Protein AF-A0A1G2LNG9-F1 (afdb_monomer_lite)

pLDDT: mean 77.75, std 15.05, range [34.22, 95.81]

Foldseek 3Di:
DVVVVVVVVVVVVVVCLQQDQDDKDWQWWAFWADKDWAADPVRATKIKTWHQDDIPVCVVVVPLPDDDVCNIDIGIAGPQAAEPEPDDDDGGFGWIKMFGAGPVRHTRYIYIDGDCRCVVCLVVLVVLLVVLVVLLVVLVLVLQCLVVVHDSVVSLVVQLVVQLVCLCVLVVDDSVLCVLLVSSVVGPVVSVVVSVQVVLCVVVVHHDDPVNVVVVVVVVVVVVVVLQPDDPADDPVQLLVCLQPVDDPPVNVVVCVVRPVSVVSSVVSVLVNCLVPPDDDPLADDPVQLVCCLQRVDHDPSCVVVCVVDPSNVVSSVVSSVNNSCVPRNRPPRPSSPSSPPQDVVNVCVVVVVSVVSVVD

Structure (mmCIF, N/CA/C/O backbone):
data_AF-A0A1G2LNG9-F1
#
_entry.id   AF-A0A1G2LNG9-F1
#
loop_
_atom_site.group_PDB
_atom_site.id
_atom_site.type_symbol
_atom_site.label_atom_id
_atom_site.label_alt_id
_atom_site.label_comp_id
_atom_site.label_asym_id
_atom_site.label_entity_id
_atom_site.label_seq_id
_atom_site.pdbx_PDB_ins_code
_atom_site.Cartn_x
_atom_site.Cartn_y
_atom_site.Cartn_z
_atom_site.occupancy
_atom_site.B_iso_or_equiv
_atom_site.auth_seq_id
_atom_site.auth_comp_id
_atom_site.auth_asym_id
_atom_site.auth_atom_id
_atom_site.pdbx_PDB_model_num
ATOM 1 N N . MET A 1 1 ? 24.261 21.050 -67.363 1.00 60.47 1 MET A N 1
ATOM 2 C CA . MET A 1 1 ? 25.052 19.947 -66.764 1.00 60.47 1 MET A CA 1
ATOM 3 C C . MET A 1 1 ? 25.402 20.177 -65.295 1.00 60.47 1 MET A C 1
ATOM 5 O O . MET A 1 1 ? 25.115 19.290 -64.506 1.00 60.47 1 MET A O 1
ATOM 9 N N . ALA A 1 2 ? 25.929 21.341 -64.890 1.00 68.12 2 ALA A N 1
ATOM 10 C CA . ALA A 1 2 ? 26.289 21.614 -63.487 1.00 68.12 2 ALA A CA 1
ATOM 11 C C . ALA A 1 2 ? 25.138 21.406 -62.474 1.00 68.12 2 ALA A C 1
ATOM 13 O O . ALA A 1 2 ? 25.349 20.814 -61.425 1.00 68.12 2 ALA A O 1
ATOM 14 N N . PHE A 1 3 ? 23.904 21.798 -62.816 1.00 73.06 3 PHE A N 1
ATOM 15 C CA . PHE A 1 3 ? 22.735 21.632 -61.936 1.00 73.06 3 PHE A CA 1
ATOM 16 C C . PHE A 1 3 ? 22.356 20.158 -61.693 1.00 73.06 3 PHE A C 1
ATOM 18 O O . PHE A 1 3 ? 22.010 19.777 -60.579 1.00 73.06 3 PHE A O 1
ATOM 25 N N . LEU A 1 4 ? 22.480 19.312 -62.724 1.00 75.19 4 LEU A N 1
ATOM 26 C CA . LEU A 1 4 ? 22.251 17.865 -62.630 1.00 75.19 4 LEU A CA 1
ATOM 27 C C . LEU A 1 4 ? 23.339 17.183 -61.794 1.00 75.19 4 LEU A C 1
ATOM 29 O O . LEU A 1 4 ? 23.025 16.343 -60.960 1.00 75.19 4 LEU A O 1
ATOM 33 N N . ILE A 1 5 ? 24.602 17.585 -61.967 1.00 80.88 5 ILE A N 1
ATOM 34 C CA . ILE A 1 5 ? 25.726 17.068 -61.173 1.00 80.88 5 ILE A CA 1
ATOM 35 C C . ILE A 1 5 ? 25.539 17.433 -59.693 1.00 80.88 5 ILE A C 1
ATOM 37 O O . ILE A 1 5 ? 25.623 16.557 -58.834 1.00 80.88 5 ILE A O 1
ATOM 41 N N . SER A 1 6 ? 25.195 18.687 -59.387 1.00 79.75 6 SER A N 1
ATOM 42 C CA . SER A 1 6 ? 24.915 19.126 -58.014 1.00 79.75 6 SER A CA 1
ATOM 43 C C . SER A 1 6 ? 23.713 18.406 -57.395 1.00 79.75 6 SER A C 1
ATOM 45 O O . SER A 1 6 ? 23.774 18.018 -56.230 1.00 79.75 6 SER A O 1
ATOM 47 N N . ALA A 1 7 ? 22.643 18.168 -58.161 1.00 80.38 7 ALA A N 1
ATOM 48 C CA . ALA A 1 7 ? 21.481 17.414 -57.691 1.00 80.38 7 ALA A CA 1
ATOM 49 C C . ALA A 1 7 ? 21.825 15.944 -57.395 1.00 80.38 7 ALA A C 1
ATOM 51 O O . ALA A 1 7 ? 21.426 15.420 -56.357 1.00 80.38 7 ALA A O 1
ATOM 52 N N . VAL A 1 8 ? 22.615 15.290 -58.253 1.00 83.62 8 VAL A N 1
ATOM 53 C CA . VAL A 1 8 ? 23.085 13.913 -58.029 1.00 83.62 8 VAL A CA 1
ATOM 54 C C . VAL A 1 8 ? 23.972 13.835 -56.787 1.00 83.62 8 VAL A C 1
ATOM 56 O O . VAL A 1 8 ? 23.764 12.957 -55.953 1.00 83.62 8 VAL A O 1
ATOM 59 N N . ILE A 1 9 ? 24.903 14.778 -56.608 1.00 84.50 9 ILE A N 1
ATOM 60 C CA . ILE A 1 9 ? 25.746 14.847 -55.405 1.00 84.50 9 ILE A CA 1
ATOM 61 C C . ILE A 1 9 ? 24.879 15.023 -54.156 1.00 84.50 9 ILE A C 1
ATOM 63 O O . ILE A 1 9 ? 25.071 14.297 -53.186 1.00 84.50 9 ILE A O 1
ATOM 67 N N . LEU A 1 10 ? 23.891 15.922 -54.182 1.00 84.12 10 LEU A N 1
ATOM 68 C CA . LEU A 1 10 ? 22.978 16.139 -53.058 1.00 84.12 10 LEU A CA 1
ATOM 69 C C . LEU A 1 10 ? 22.182 14.869 -52.720 1.00 84.12 10 LEU A C 1
ATOM 71 O O . LEU A 1 10 ? 22.084 14.499 -51.552 1.00 84.12 10 LEU A O 1
ATOM 75 N N . VAL A 1 11 ? 21.652 14.168 -53.727 1.00 82.25 11 VAL A N 1
ATOM 76 C CA . VAL A 1 11 ? 20.906 12.913 -53.542 1.00 82.25 11 VAL A CA 1
ATOM 77 C C . VAL A 1 11 ? 21.803 11.823 -52.961 1.00 82.25 11 VAL A C 1
ATOM 79 O O . VAL A 1 11 ? 21.405 11.161 -52.003 1.00 82.25 11 VAL A O 1
ATOM 82 N N . VAL A 1 12 ? 23.026 11.664 -53.473 1.00 83.31 12 VAL A N 1
ATOM 83 C CA . VAL A 1 12 ? 24.011 10.712 -52.935 1.00 83.31 12 VAL A CA 1
ATOM 84 C C . VAL A 1 12 ? 24.373 11.068 -51.496 1.00 83.31 12 VAL A C 1
ATOM 86 O O . VAL A 1 12 ? 24.441 10.184 -50.648 1.00 83.31 12 VAL A O 1
ATOM 89 N N . LEU A 1 13 ? 24.543 12.350 -51.183 1.00 81.62 13 LEU A N 1
ATOM 90 C CA . LEU A 1 13 ? 24.908 12.814 -49.848 1.00 81.62 13 LEU A CA 1
ATOM 91 C C . LEU A 1 13 ? 23.762 12.607 -48.846 1.00 81.62 13 LEU A C 1
ATOM 93 O O . LEU A 1 13 ? 23.989 12.091 -47.755 1.00 81.62 13 LEU A O 1
ATOM 97 N N . ILE A 1 14 ? 22.515 12.888 -49.236 1.00 78.44 14 ILE A N 1
ATOM 98 C CA . ILE A 1 14 ? 21.315 12.563 -48.447 1.00 78.44 14 ILE A CA 1
ATOM 99 C C . ILE A 1 14 ? 21.195 11.048 -48.249 1.00 78.44 14 ILE A C 1
ATOM 101 O O . ILE A 1 14 ? 20.889 10.587 -47.145 1.00 78.44 14 ILE A O 1
ATOM 105 N N . PHE A 1 15 ? 21.464 10.260 -49.292 1.00 78.56 15 PHE A N 1
ATOM 106 C CA . PHE A 1 15 ? 21.454 8.806 -49.205 1.00 78.56 15 PHE A CA 1
ATOM 107 C C . PHE A 1 15 ? 22.525 8.317 -48.222 1.00 78.56 15 PHE A C 1
ATOM 109 O O . PHE A 1 15 ? 22.206 7.582 -47.293 1.00 78.56 15 PHE A O 1
ATOM 116 N N . LEU A 1 16 ? 23.762 8.803 -48.316 1.00 78.75 16 LEU A N 1
ATOM 117 C CA . LEU A 1 16 ? 24.838 8.492 -47.371 1.00 78.75 16 LEU A CA 1
ATOM 118 C C . LEU A 1 16 ? 24.454 8.863 -45.933 1.00 78.75 16 LEU A C 1
ATOM 120 O O . LEU A 1 16 ? 24.571 8.033 -45.033 1.00 78.75 16 LEU A O 1
ATOM 124 N N . LEU A 1 17 ? 23.899 10.055 -45.712 1.00 76.56 17 LEU A N 1
ATOM 125 C CA . LEU A 1 17 ? 23.433 10.506 -44.397 1.00 76.56 17 LEU A CA 1
ATOM 126 C C . LEU A 1 17 ? 22.278 9.654 -43.841 1.00 76.56 17 LEU A C 1
ATOM 128 O O . LEU A 1 17 ? 22.142 9.501 -42.624 1.00 76.56 17 LEU A O 1
ATOM 132 N N . LYS A 1 18 ? 21.461 9.048 -44.710 1.00 76.50 18 LYS A N 1
ATOM 133 C CA . LYS A 1 18 ? 20.391 8.119 -44.321 1.00 76.50 18 LYS A CA 1
ATOM 134 C C . LYS A 1 18 ? 20.931 6.789 -43.794 1.00 76.50 18 LYS A C 1
ATOM 136 O O . LYS A 1 18 ? 20.247 6.158 -42.980 1.00 76.50 18 LYS A O 1
ATOM 141 N N . TYR A 1 19 ? 22.117 6.349 -44.210 1.00 75.56 19 TYR A N 1
ATOM 142 C CA . TYR A 1 19 ? 22.681 5.052 -43.813 1.00 75.56 19 TYR A CA 1
ATOM 143 C C . TYR A 1 19 ? 23.854 5.155 -42.834 1.00 75.56 19 TYR A C 1
ATOM 145 O O . TYR A 1 19 ? 24.039 4.236 -42.037 1.00 75.56 19 TYR A O 1
ATOM 153 N N . LEU A 1 20 ? 24.589 6.268 -42.824 1.00 81.25 20 LEU A N 1
ATOM 154 C CA . LEU A 1 20 ? 25.742 6.452 -41.951 1.00 81.25 20 LEU A CA 1
ATOM 155 C C . LEU A 1 20 ? 25.322 6.664 -40.483 1.00 81.25 20 LEU A C 1
ATOM 157 O O . LEU A 1 20 ? 24.508 7.543 -40.188 1.00 81.25 20 LEU A O 1
ATOM 161 N N . PRO A 1 21 ? 25.870 5.882 -39.536 1.00 83.06 21 PRO A N 1
ATOM 162 C CA . PRO A 1 21 ? 25.690 6.112 -38.108 1.00 83.06 21 PRO A CA 1
ATOM 163 C C . PRO A 1 21 ? 26.545 7.303 -37.650 1.00 83.06 21 PRO A C 1
ATOM 165 O O . PRO A 1 21 ? 27.770 7.218 -37.664 1.00 83.06 21 PRO A O 1
ATOM 168 N N . VAL A 1 22 ? 25.910 8.390 -37.205 1.00 82.69 22 VAL A N 1
ATOM 169 C CA . VAL A 1 22 ? 26.591 9.653 -36.848 1.00 82.69 22 VAL A CA 1
ATOM 170 C C . VAL A 1 22 ? 26.560 9.923 -35.342 1.00 82.69 22 VAL A C 1
ATOM 172 O O . VAL A 1 22 ? 27.524 10.438 -34.788 1.00 82.69 22 VAL A O 1
ATOM 175 N N . LYS A 1 23 ? 25.475 9.552 -34.650 1.00 85.06 23 LYS A N 1
ATOM 176 C CA . LYS A 1 23 ? 25.302 9.817 -33.211 1.00 85.06 23 LYS A CA 1
ATOM 177 C C . LYS A 1 23 ? 25.296 8.519 -32.422 1.00 85.06 23 LYS A C 1
ATOM 179 O O . LYS A 1 23 ? 24.558 7.605 -32.773 1.00 85.06 23 LYS A O 1
ATOM 184 N N . SER A 1 24 ? 26.079 8.441 -31.351 1.00 89.56 24 SER A N 1
ATOM 185 C CA . SER A 1 24 ? 26.074 7.312 -30.413 1.00 89.56 24 SER A CA 1
ATOM 186 C C . SER A 1 24 ? 25.349 7.703 -29.129 1.00 89.56 24 SER A C 1
ATOM 188 O O . SER A 1 24 ? 25.512 8.824 -28.661 1.00 89.56 24 SER A O 1
ATOM 190 N N . GLY A 1 25 ? 24.587 6.785 -28.542 1.00 90.38 25 GLY A N 1
ATOM 191 C CA . GLY A 1 25 ? 23.927 6.999 -27.256 1.00 90.38 25 GLY A CA 1
ATOM 192 C C . GLY A 1 25 ? 23.526 5.690 -26.588 1.00 90.38 25 GLY A C 1
ATOM 193 O O . GLY A 1 25 ? 23.448 4.648 -27.242 1.00 90.38 25 GLY A O 1
ATOM 194 N N . VAL A 1 26 ? 23.285 5.749 -25.281 1.00 91.62 26 VAL A N 1
ATOM 195 C CA . VAL A 1 26 ? 22.648 4.658 -24.538 1.00 91.62 26 VAL A CA 1
ATOM 196 C C . VAL A 1 26 ? 21.149 4.734 -24.820 1.00 91.62 26 VAL A C 1
ATOM 198 O O . VAL A 1 26 ? 20.551 5.795 -24.675 1.00 91.62 26 VAL A O 1
ATOM 201 N N . LEU A 1 27 ? 20.561 3.640 -25.305 1.00 90.19 27 LEU A N 1
ATOM 202 C CA . LEU A 1 27 ? 19.110 3.538 -25.472 1.00 90.19 27 LEU A CA 1
ATOM 203 C C . LEU A 1 27 ? 18.428 3.264 -24.141 1.00 90.19 27 LEU A C 1
ATOM 205 O O . LEU A 1 27 ? 17.373 3.822 -23.874 1.00 90.19 27 LEU A O 1
ATOM 209 N N . ILE A 1 28 ? 19.019 2.365 -23.358 1.00 90.06 28 ILE A N 1
ATOM 210 C CA . ILE A 1 28 ? 18.509 1.922 -22.069 1.00 90.06 28 ILE A CA 1
ATOM 211 C C . ILE A 1 28 ? 19.623 1.193 -21.311 1.00 90.06 28 ILE A C 1
ATOM 213 O O . ILE A 1 28 ? 20.509 0.586 -21.924 1.00 90.06 28 ILE A O 1
ATOM 217 N N . GLU A 1 29 ? 19.569 1.262 -19.986 1.00 91.50 29 GLU A N 1
ATOM 218 C CA . GLU A 1 29 ? 20.449 0.562 -19.051 1.00 91.50 29 GLU A CA 1
ATOM 219 C C . GLU A 1 29 ? 19.596 0.008 -17.904 1.00 91.50 29 GLU A C 1
ATOM 221 O O . GLU A 1 29 ? 18.783 0.745 -17.343 1.00 91.50 29 GLU A O 1
ATOM 226 N N . GLY A 1 30 ? 19.734 -1.280 -17.590 1.00 88.25 30 GLY A N 1
ATOM 227 C CA . GLY A 1 30 ? 18.921 -1.949 -16.574 1.00 88.25 30 GLY A CA 1
ATOM 228 C C . GLY A 1 30 ? 19.163 -3.459 -16.490 1.00 88.25 30 GLY A C 1
ATOM 229 O O . GLY A 1 30 ? 20.090 -3.982 -17.107 1.00 88.25 30 GLY A O 1
ATOM 230 N N . VAL A 1 31 ? 18.291 -4.161 -15.763 1.00 85.94 31 VAL A N 1
ATOM 231 C CA . VAL A 1 31 ? 18.284 -5.633 -15.680 1.00 85.94 31 VAL A CA 1
ATOM 232 C C . VAL A 1 31 ? 17.490 -6.212 -16.845 1.00 85.94 31 VAL A C 1
ATOM 234 O O . VAL A 1 31 ? 16.320 -5.885 -17.023 1.00 85.94 31 VAL A O 1
ATOM 237 N N . PHE A 1 32 ? 18.117 -7.048 -17.664 1.00 86.88 32 PHE A N 1
ATOM 238 C CA . PHE A 1 32 ? 17.474 -7.672 -18.813 1.00 86.88 32 PHE A CA 1
ATOM 239 C C . PHE A 1 32 ? 16.453 -8.725 -18.373 1.00 86.88 32 PHE A C 1
ATOM 241 O O . PHE A 1 32 ? 16.742 -9.549 -17.512 1.00 86.88 32 PHE A O 1
ATOM 248 N N . LYS A 1 33 ? 15.267 -8.722 -18.992 1.00 84.06 33 LYS A N 1
ATOM 249 C CA . LYS A 1 33 ? 14.214 -9.716 -18.746 1.00 84.06 33 LYS A CA 1
ATOM 250 C C . LYS A 1 33 ? 14.090 -10.700 -19.896 1.00 84.06 33 LYS A C 1
ATOM 252 O O . LYS A 1 33 ? 14.157 -11.908 -19.711 1.00 84.06 33 LYS A O 1
ATOM 257 N N . LYS A 1 34 ? 13.806 -10.169 -21.084 1.00 86.31 34 LYS A N 1
ATOM 258 C CA . LYS A 1 34 ? 13.540 -10.962 -22.284 1.00 86.31 34 LYS A CA 1
ATOM 259 C C . LYS A 1 34 ? 13.670 -10.123 -23.543 1.00 86.31 34 LYS A C 1
ATOM 261 O O . LYS A 1 34 ? 13.568 -8.896 -23.512 1.00 86.31 34 LYS A O 1
ATOM 266 N N . MET A 1 35 ? 13.828 -10.813 -24.661 1.00 89.81 35 MET A N 1
ATOM 267 C CA . MET A 1 35 ? 13.798 -10.241 -25.999 1.00 89.81 35 MET A CA 1
ATOM 268 C C . MET A 1 35 ? 12.565 -10.763 -26.734 1.00 89.81 35 MET A C 1
ATOM 270 O O . MET A 1 35 ? 12.268 -11.952 -26.667 1.00 89.81 35 MET A O 1
ATOM 274 N N . GLU A 1 36 ? 11.863 -9.884 -27.443 1.00 88.56 36 GLU A N 1
ATOM 275 C CA . GLU A 1 36 ? 10.723 -10.244 -28.286 1.00 88.56 36 GLU A CA 1
ATOM 276 C C . GLU A 1 36 ? 10.895 -9.643 -29.678 1.00 88.56 36 GLU A C 1
ATOM 278 O O . GLU A 1 36 ? 11.162 -8.450 -29.829 1.00 88.56 36 GLU A O 1
ATOM 283 N N . CYS A 1 37 ? 10.748 -10.473 -30.707 1.00 85.50 37 CYS A N 1
ATOM 284 C CA . CYS A 1 37 ? 10.728 -10.022 -32.094 1.00 85.50 37 CYS A CA 1
ATOM 285 C C . CYS A 1 37 ? 9.283 -9.745 -32.507 1.00 85.50 37 CYS A C 1
ATOM 287 O O . CYS A 1 37 ? 8.406 -10.579 -32.292 1.00 85.50 37 CYS A O 1
ATOM 289 N N . GLY A 1 38 ? 9.039 -8.590 -33.117 1.00 81.38 38 GLY A N 1
ATOM 290 C CA . GLY A 1 38 ? 7.710 -8.202 -33.566 1.00 81.38 38 GLY A CA 1
ATOM 291 C C . GLY A 1 38 ? 7.752 -6.930 -34.400 1.00 81.38 38 GLY A C 1
ATOM 292 O O . GLY A 1 38 ? 8.703 -6.682 -35.142 1.00 81.38 38 GLY A O 1
ATOM 293 N N . SER A 1 39 ? 6.723 -6.107 -34.266 1.00 74.44 39 SER A N 1
ATOM 294 C CA . SER A 1 39 ? 6.617 -4.801 -34.917 1.00 74.44 39 SER A CA 1
ATOM 295 C C . SER A 1 39 ? 6.598 -3.686 -33.875 1.00 74.44 39 SER A C 1
ATOM 297 O O . SER A 1 39 ? 6.017 -3.839 -32.803 1.00 74.44 39 SER A O 1
ATOM 299 N N . ASP A 1 40 ? 7.259 -2.567 -34.176 1.00 69.75 40 ASP A N 1
ATOM 300 C CA . ASP A 1 40 ? 7.157 -1.353 -33.369 1.00 69.75 40 ASP A CA 1
ATOM 301 C C . ASP A 1 40 ? 5.746 -0.739 -33.474 1.00 69.75 40 ASP A C 1
ATOM 303 O O . ASP A 1 40 ? 4.906 -1.184 -34.259 1.00 69.75 40 ASP A O 1
ATOM 307 N N . PHE A 1 41 ? 5.484 0.326 -32.711 1.00 59.34 41 PHE A N 1
ATOM 308 C CA . PHE A 1 41 ? 4.201 1.045 -32.740 1.00 59.34 41 PHE A CA 1
ATOM 309 C C . PHE A 1 41 ? 3.827 1.620 -34.122 1.00 59.34 41 PHE A C 1
ATOM 311 O O . PHE A 1 41 ? 2.679 1.992 -34.332 1.00 59.34 41 PHE A O 1
ATOM 318 N N . ASN A 1 42 ? 4.772 1.680 -35.067 1.00 65.56 42 ASN A N 1
ATOM 319 C CA . ASN A 1 42 ? 4.555 2.126 -36.444 1.00 65.56 42 ASN A CA 1
ATOM 320 C C . ASN A 1 42 ? 4.465 0.951 -37.436 1.00 65.56 42 ASN A C 1
ATOM 322 O O . ASN A 1 42 ? 4.587 1.163 -38.645 1.00 65.56 42 ASN A O 1
ATOM 326 N N . GLY A 1 43 ? 4.315 -0.286 -36.948 1.00 68.81 43 GLY A N 1
ATOM 327 C CA . GLY A 1 43 ? 4.218 -1.488 -37.775 1.00 68.81 43 GLY A CA 1
ATOM 328 C C . GLY A 1 43 ? 5.535 -1.917 -38.429 1.00 68.81 43 GLY A C 1
ATOM 329 O O . GLY A 1 43 ? 5.522 -2.749 -39.333 1.00 68.81 43 GLY A O 1
ATOM 330 N N . ARG A 1 44 ? 6.685 -1.362 -38.023 1.00 78.69 44 ARG A N 1
ATOM 331 C CA . ARG A 1 44 ? 7.996 -1.725 -38.585 1.00 78.69 44 ARG A CA 1
ATOM 332 C C . ARG A 1 44 ? 8.610 -2.865 -37.795 1.00 78.69 44 ARG A C 1
ATOM 334 O O . ARG A 1 44 ? 8.652 -2.811 -36.571 1.00 78.69 44 ARG A O 1
ATOM 341 N N . GLU A 1 45 ? 9.161 -3.850 -38.493 1.00 87.44 45 GLU A N 1
ATOM 342 C CA . GLU A 1 45 ? 9.875 -4.963 -37.862 1.00 87.44 45 GLU A CA 1
ATOM 343 C C . GLU A 1 45 ? 10.965 -4.462 -36.904 1.00 87.44 45 GLU A C 1
ATOM 345 O O . GLU A 1 45 ? 11.885 -3.719 -37.283 1.00 87.44 45 GLU A O 1
ATOM 350 N N . SER A 1 46 ? 10.848 -4.871 -35.645 1.00 89.44 46 SER A N 1
ATOM 351 C CA . SER A 1 46 ? 11.769 -4.501 -34.585 1.00 89.44 46 SER A CA 1
ATOM 352 C C . SER A 1 46 ? 11.917 -5.607 -33.546 1.00 89.44 46 SER A C 1
ATOM 354 O O . SER A 1 46 ? 11.060 -6.471 -33.363 1.00 89.44 46 SER A O 1
ATOM 356 N N . THR A 1 47 ? 13.038 -5.559 -32.846 1.00 89.38 47 THR A N 1
ATOM 357 C CA . THR A 1 47 ? 13.326 -6.363 -31.670 1.00 89.38 47 THR A CA 1
ATOM 358 C C . THR A 1 47 ? 13.142 -5.488 -30.437 1.00 89.38 47 THR A C 1
ATOM 360 O O . THR A 1 47 ? 13.819 -4.466 -30.285 1.00 89.38 47 THR A O 1
ATOM 363 N N . ALA A 1 48 ? 12.222 -5.879 -29.561 1.00 88.88 48 ALA A N 1
ATOM 364 C CA . ALA A 1 48 ? 12.003 -5.262 -28.264 1.00 88.88 48 ALA A CA 1
ATOM 365 C C . ALA A 1 48 ? 12.855 -5.966 -27.202 1.00 88.88 48 ALA A C 1
ATOM 367 O O . ALA A 1 48 ? 12.771 -7.180 -27.013 1.00 88.88 48 ALA A O 1
ATOM 368 N N . TYR A 1 49 ? 13.664 -5.189 -26.492 1.00 89.75 49 TYR A N 1
ATOM 369 C CA . TYR A 1 49 ? 14.410 -5.627 -25.320 1.00 89.75 49 TYR A CA 1
ATOM 370 C C . TYR A 1 49 ? 13.672 -5.147 -24.083 1.00 89.75 49 TYR A C 1
ATOM 372 O O . TYR A 1 49 ? 13.614 -3.943 -23.824 1.00 89.75 49 TYR A O 1
ATOM 380 N N . TRP A 1 50 ? 13.101 -6.089 -23.342 1.00 85.81 50 TRP A N 1
ATOM 381 C CA . TRP A 1 50 ? 12.375 -5.824 -22.111 1.00 85.81 50 TRP A CA 1
ATOM 382 C C . TRP A 1 50 ? 13.316 -5.892 -20.921 1.00 85.81 50 TRP A C 1
ATOM 384 O O . TRP A 1 50 ? 14.133 -6.810 -20.806 1.00 85.81 50 TRP A O 1
ATOM 394 N N . PHE A 1 51 ? 13.147 -4.939 -20.019 1.00 83.44 51 PHE A N 1
ATOM 395 C CA . PHE A 1 51 ? 13.900 -4.838 -18.787 1.00 83.44 51 PHE A CA 1
ATOM 396 C C . PHE A 1 51 ? 12.987 -5.127 -17.606 1.00 83.44 51 PHE A C 1
ATOM 398 O O . PHE A 1 51 ? 11.789 -4.831 -17.623 1.00 83.44 51 PHE A O 1
ATOM 405 N N . GLU A 1 52 ? 13.555 -5.750 -16.586 1.00 70.50 52 GLU A N 1
ATOM 406 C CA . GLU A 1 52 ? 12.888 -5.902 -15.311 1.00 70.50 52 GLU A CA 1
ATOM 407 C C . GLU A 1 52 ? 12.749 -4.523 -14.669 1.00 70.50 52 GLU A C 1
ATOM 409 O O . GLU A 1 52 ? 13.732 -3.875 -14.310 1.00 70.50 52 GLU A O 1
ATOM 414 N N . ASN A 1 53 ? 11.500 -4.093 -14.506 1.00 66.81 53 ASN A N 1
ATOM 415 C CA . ASN A 1 53 ? 11.133 -2.995 -13.623 1.00 66.81 53 ASN A CA 1
ATOM 416 C C . ASN A 1 53 ? 11.668 -1.632 -14.081 1.00 66.81 53 ASN A C 1
ATOM 418 O O . ASN A 1 53 ? 11.219 -1.133 -15.110 1.00 66.81 53 ASN A O 1
ATOM 422 N N . TYR A 1 54 ? 12.588 -1.020 -13.326 1.00 69.94 54 TYR A N 1
ATOM 423 C CA . TYR A 1 54 ? 13.098 0.330 -13.564 1.00 69.94 54 TYR A CA 1
ATOM 424 C C . TYR A 1 54 ? 14.460 0.312 -14.266 1.00 69.94 54 TYR A C 1
ATOM 426 O O . TYR A 1 54 ? 15.408 -0.323 -13.805 1.00 69.94 54 TYR A O 1
ATOM 434 N N . CYS A 1 55 ? 14.582 1.075 -15.353 1.00 79.81 55 CYS A N 1
ATOM 435 C CA . CYS A 1 55 ? 15.866 1.379 -15.977 1.00 79.81 55 CYS A CA 1
ATOM 436 C C . CYS A 1 55 ? 16.576 2.537 -15.252 1.00 79.81 55 CYS A C 1
ATOM 438 O O . CYS A 1 55 ? 15.998 3.216 -14.400 1.00 79.81 55 CYS A O 1
ATOM 440 N N . LYS A 1 56 ? 17.832 2.800 -15.614 1.00 83.75 56 LYS A N 1
ATOM 441 C CA . LYS A 1 56 ? 18.629 3.909 -15.070 1.00 83.75 56 LYS A CA 1
ATOM 442 C C . LYS A 1 56 ? 17.935 5.263 -15.139 1.00 83.75 56 LYS A C 1
ATOM 444 O O . LYS A 1 56 ? 17.909 5.976 -14.141 1.00 83.75 56 LYS A O 1
ATOM 449 N N . ASP A 1 57 ? 17.315 5.581 -16.269 1.00 79.75 57 ASP A N 1
ATOM 450 C CA . ASP A 1 57 ? 16.608 6.851 -16.437 1.00 79.75 57 ASP A CA 1
ATOM 451 C C . ASP A 1 57 ? 15.427 6.978 -15.460 1.00 79.75 57 ASP A C 1
ATOM 453 O O . ASP A 1 57 ? 15.177 8.067 -14.941 1.00 79.75 57 ASP A O 1
ATOM 457 N N . CYS A 1 58 ? 14.723 5.878 -15.163 1.00 75.06 58 CYS A N 1
ATOM 458 C CA . CYS A 1 58 ? 13.662 5.867 -14.154 1.00 75.06 58 CYS A CA 1
ATOM 459 C C . CYS A 1 58 ? 14.210 6.178 -12.756 1.00 75.06 58 CYS A C 1
ATOM 461 O O . CYS A 1 58 ? 13.608 6.972 -12.034 1.00 75.06 58 CYS A O 1
ATOM 463 N N . PHE A 1 59 ? 15.364 5.605 -12.399 1.00 71.38 59 PHE A N 1
ATOM 464 C CA . PHE A 1 59 ? 16.031 5.887 -11.126 1.00 71.38 59 PHE A CA 1
ATOM 465 C C . PHE A 1 59 ? 16.483 7.337 -11.001 1.00 71.38 59 PHE A C 1
ATOM 467 O O . PHE A 1 59 ? 16.255 7.975 -9.976 1.00 71.38 59 PHE A O 1
ATOM 474 N N . GLU A 1 60 ? 17.143 7.857 -12.032 1.00 73.94 60 GLU A N 1
ATOM 475 C CA . GLU A 1 60 ? 17.769 9.179 -11.983 1.00 73.94 60 GLU A CA 1
ATOM 476 C C . GLU A 1 60 ? 16.744 10.310 -12.000 1.00 73.94 60 GLU A C 1
ATOM 478 O O . GLU A 1 60 ? 16.937 11.327 -11.335 1.00 73.94 60 GLU A O 1
ATOM 483 N N . ARG A 1 61 ? 15.625 10.129 -12.707 1.00 66.88 61 ARG A N 1
ATOM 484 C CA . ARG A 1 61 ? 14.578 11.155 -12.804 1.00 66.88 61 ARG A CA 1
ATOM 485 C C . ARG A 1 61 ? 13.618 11.177 -11.618 1.00 66.88 61 ARG A C 1
ATOM 487 O O . ARG A 1 61 ? 12.736 12.024 -11.607 1.00 66.88 61 ARG A O 1
ATOM 494 N N . ARG A 1 62 ? 13.752 10.258 -10.648 1.00 58.81 62 ARG A N 1
ATOM 495 C CA . ARG A 1 62 ? 12.783 10.043 -9.553 1.00 58.81 62 ARG A CA 1
ATOM 496 C C . ARG A 1 62 ? 11.327 9.959 -10.037 1.00 58.81 62 ARG A C 1
ATOM 498 O O . ARG A 1 62 ? 10.409 10.256 -9.282 1.00 58.81 62 ARG A O 1
ATOM 505 N N . ASN A 1 63 ? 11.102 9.509 -11.273 1.00 51.53 63 ASN A N 1
ATOM 506 C CA . ASN A 1 63 ? 9.764 9.291 -11.830 1.00 51.53 63 ASN A CA 1
ATOM 507 C C . ASN A 1 63 ? 9.166 7.984 -11.273 1.00 51.53 63 ASN A C 1
ATOM 509 O O . ASN A 1 63 ? 8.792 7.082 -12.021 1.00 51.53 63 ASN A O 1
ATOM 513 N N . PHE A 1 64 ? 9.107 7.882 -9.945 1.00 51.66 64 PHE A N 1
ATOM 514 C CA . PHE A 1 64 ? 8.329 6.876 -9.224 1.00 51.66 64 PHE A CA 1
ATOM 515 C C . PHE A 1 64 ? 6.850 7.280 -9.138 1.00 51.66 64 PHE A C 1
ATOM 517 O O . PHE A 1 64 ? 6.002 6.442 -8.863 1.00 51.66 64 PHE A O 1
ATOM 524 N N . GLU A 1 65 ? 6.540 8.556 -9.392 1.00 40.31 65 GLU A N 1
ATOM 525 C CA . GLU A 1 65 ? 5.224 9.157 -9.145 1.00 40.31 65 GLU A CA 1
ATOM 526 C C . GLU A 1 65 ? 4.130 8.748 -10.140 1.00 40.31 65 GLU A C 1
ATOM 528 O O . GLU A 1 65 ? 2.968 9.035 -9.884 1.00 40.31 65 GLU A O 1
ATOM 533 N N . ASN A 1 66 ? 4.455 8.103 -11.270 1.00 37.31 66 ASN A N 1
ATOM 534 C CA . ASN A 1 66 ? 3.457 7.932 -12.334 1.00 37.31 66 ASN A CA 1
ATOM 535 C C . ASN A 1 66 ? 3.558 6.662 -13.180 1.00 37.31 66 ASN A C 1
ATOM 537 O O . ASN A 1 66 ? 3.021 6.607 -14.284 1.00 37.31 66 ASN A O 1
ATOM 541 N N . ASN A 1 67 ? 4.218 5.619 -12.686 1.00 37.00 67 ASN A N 1
ATOM 542 C CA . ASN A 1 67 ? 4.199 4.341 -13.379 1.00 37.00 67 ASN A CA 1
ATOM 543 C C . ASN A 1 67 ? 3.539 3.307 -12.487 1.00 37.00 67 ASN A C 1
ATOM 545 O O . ASN A 1 67 ? 4.047 2.977 -11.421 1.00 37.00 67 ASN A O 1
ATOM 549 N N . SER A 1 68 ? 2.396 2.807 -12.963 1.00 34.22 68 SER A N 1
ATOM 550 C CA . SER A 1 68 ? 1.760 1.590 -12.471 1.00 34.22 68 SER A CA 1
ATOM 551 C C . SER A 1 68 ? 2.810 0.539 -12.094 1.00 34.22 68 SER A C 1
ATOM 553 O O . SER A 1 68 ? 3.893 0.488 -12.680 1.00 34.22 68 SER A O 1
ATOM 555 N N . ILE A 1 69 ? 2.445 -0.372 -11.199 1.00 38.19 69 ILE A N 1
ATOM 556 C CA . ILE A 1 69 ? 3.196 -1.574 -10.782 1.00 38.19 69 ILE A CA 1
ATOM 557 C C . ILE A 1 69 ? 3.694 -2.425 -11.994 1.00 38.19 69 ILE A C 1
ATOM 559 O O . ILE A 1 69 ? 4.467 -3.366 -11.846 1.00 38.19 69 ILE A O 1
ATOM 563 N N . TYR A 1 70 ? 3.318 -2.043 -13.221 1.00 39.47 70 TYR A N 1
ATOM 564 C CA . TYR A 1 70 ? 3.705 -2.585 -14.516 1.00 39.47 70 TYR A CA 1
ATOM 565 C C . TYR A 1 70 ? 4.430 -1.585 -15.440 1.00 39.47 70 TYR A C 1
ATOM 567 O O . TYR A 1 70 ? 4.288 -1.688 -16.657 1.00 39.47 70 TYR A O 1
ATOM 575 N N . GLY A 1 71 ? 5.197 -0.619 -14.925 1.00 50.62 71 GLY A N 1
ATOM 576 C CA . GLY A 1 71 ? 6.033 0.280 -15.732 1.00 50.62 71 GLY A CA 1
ATOM 577 C C . GLY A 1 71 ? 7.071 -0.495 -16.550 1.00 50.62 71 GLY A C 1
ATOM 578 O O . GLY A 1 71 ? 8.188 -0.720 -16.097 1.00 50.62 71 GLY A O 1
ATOM 579 N N . LYS A 1 72 ? 6.699 -0.968 -17.745 1.00 66.31 72 LYS A N 1
ATOM 580 C CA . LYS A 1 72 ? 7.560 -1.826 -18.560 1.00 66.31 72 LYS A CA 1
ATOM 581 C C . LYS A 1 72 ? 8.653 -0.984 -19.219 1.00 66.31 72 LYS A C 1
ATOM 583 O O . LYS A 1 72 ? 8.426 -0.358 -20.252 1.00 66.31 72 LYS A O 1
ATOM 588 N N . CYS A 1 73 ? 9.850 -0.995 -18.644 1.00 79.50 73 CYS A N 1
ATOM 589 C CA . CYS A 1 73 ? 11.031 -0.454 -19.302 1.00 79.50 73 CYS A CA 1
ATOM 590 C C . CYS A 1 73 ? 11.397 -1.326 -20.510 1.00 79.50 73 CYS A C 1
ATOM 592 O O . CYS A 1 73 ? 11.654 -2.523 -20.373 1.00 79.50 73 CYS A O 1
ATOM 594 N N . LEU A 1 74 ? 11.421 -0.734 -21.703 1.00 86.50 74 LEU A N 1
ATOM 595 C CA . LEU A 1 74 ? 11.817 -1.430 -22.922 1.00 86.50 74 LEU A CA 1
ATOM 596 C C . LEU A 1 74 ? 12.581 -0.505 -23.865 1.00 86.50 74 LEU A C 1
ATOM 598 O O . LEU A 1 74 ? 12.363 0.705 -23.880 1.00 86.50 74 LEU A O 1
ATOM 602 N N . ALA A 1 75 ? 13.430 -1.094 -24.702 1.00 88.38 75 ALA A N 1
ATOM 603 C CA . ALA A 1 75 ? 13.993 -0.424 -25.866 1.00 88.38 75 ALA A CA 1
ATOM 604 C C . ALA A 1 75 ? 13.724 -1.240 -27.128 1.00 88.38 75 ALA A C 1
ATOM 606 O O . ALA A 1 75 ? 13.951 -2.449 -27.152 1.00 88.38 75 ALA A O 1
ATOM 607 N N . THR A 1 76 ? 13.281 -0.571 -28.191 1.00 88.94 76 THR A N 1
ATOM 608 C CA . THR A 1 76 ? 13.096 -1.184 -29.507 1.00 88.94 76 THR A CA 1
ATOM 609 C C . THR A 1 76 ? 14.267 -0.864 -30.426 1.00 88.94 76 THR A C 1
ATOM 611 O O . THR A 1 76 ? 14.774 0.261 -30.483 1.00 88.94 76 THR A O 1
ATOM 614 N N . VAL A 1 77 ? 14.706 -1.874 -31.169 1.00 89.94 77 VAL A N 1
ATOM 615 C CA . VAL A 1 77 ? 15.756 -1.759 -32.178 1.00 89.94 77 VAL A CA 1
ATOM 616 C C . VAL A 1 77 ? 15.221 -2.325 -33.494 1.00 89.94 77 VAL A C 1
ATOM 618 O O . VAL A 1 77 ? 14.701 -3.434 -33.488 1.00 89.94 77 VAL A O 1
ATOM 621 N N . PRO A 1 78 ? 15.327 -1.619 -34.635 1.00 89.12 78 PRO A N 1
ATOM 622 C CA . PRO A 1 78 ? 14.894 -2.160 -35.922 1.00 89.12 78 PRO A CA 1
ATOM 623 C C . PRO A 1 78 ? 15.622 -3.467 -36.249 1.00 89.12 78 PRO A C 1
ATOM 625 O O . PRO A 1 78 ? 16.842 -3.527 -36.105 1.00 89.12 78 PRO A O 1
ATOM 628 N N . THR A 1 79 ? 14.922 -4.468 -36.786 1.00 85.88 79 THR A N 1
ATOM 629 C CA . THR A 1 79 ? 15.517 -5.785 -37.107 1.00 85.88 79 THR A CA 1
ATOM 630 C C . THR A 1 79 ? 16.664 -5.678 -38.118 1.00 85.88 79 THR A C 1
ATOM 632 O O . THR A 1 79 ? 17.605 -6.464 -38.108 1.00 85.88 79 THR A O 1
ATOM 635 N N . ARG A 1 80 ? 16.632 -4.645 -38.972 1.00 86.06 80 ARG A N 1
ATOM 636 C CA . ARG A 1 80 ? 17.686 -4.342 -39.957 1.00 86.06 80 ARG A CA 1
ATOM 637 C C . ARG A 1 80 ? 18.920 -3.647 -39.366 1.00 86.06 80 ARG A C 1
ATOM 639 O O . ARG A 1 80 ? 19.848 -3.341 -40.112 1.00 86.06 80 ARG A O 1
ATOM 646 N N . ALA A 1 81 ? 18.927 -3.313 -38.076 1.00 89.12 81 ALA A N 1
ATOM 647 C CA . ALA A 1 81 ? 20.094 -2.725 -37.434 1.00 89.12 81 ALA A CA 1
ATOM 648 C C . ALA A 1 81 ? 21.171 -3.792 -37.210 1.00 89.12 81 ALA A C 1
ATOM 650 O O . ALA A 1 81 ? 20.890 -4.900 -36.756 1.00 89.12 81 ALA A O 1
ATOM 651 N N . TRP A 1 82 ? 22.426 -3.447 -37.482 1.00 91.06 82 TRP A N 1
ATOM 652 C CA . TRP A 1 82 ? 23.526 -4.385 -37.310 1.00 91.06 82 TRP A CA 1
ATOM 653 C C . TRP A 1 82 ? 23.872 -4.558 -35.826 1.00 91.06 82 TRP A C 1
ATOM 655 O O . TRP A 1 82 ? 24.311 -3.611 -35.162 1.00 91.06 82 TRP A O 1
ATOM 665 N N . ASN A 1 83 ? 23.679 -5.775 -35.317 1.00 91.44 83 ASN A N 1
ATOM 666 C CA . ASN A 1 83 ? 24.083 -6.171 -33.975 1.00 91.44 83 ASN A CA 1
ATOM 667 C C . ASN A 1 83 ? 25.597 -6.442 -33.931 1.00 91.44 83 ASN A C 1
ATOM 669 O O . ASN A 1 83 ? 26.088 -7.350 -34.595 1.00 91.44 83 ASN A O 1
ATOM 673 N N . ARG A 1 84 ? 26.334 -5.660 -33.137 1.00 93.12 84 ARG A N 1
ATOM 674 C CA . ARG A 1 84 ? 27.778 -5.830 -32.885 1.00 93.12 84 ARG A CA 1
ATOM 675 C C . ARG A 1 84 ? 28.085 -6.378 -31.489 1.00 93.12 84 ARG A C 1
ATOM 677 O O . ARG A 1 84 ? 29.198 -6.208 -30.993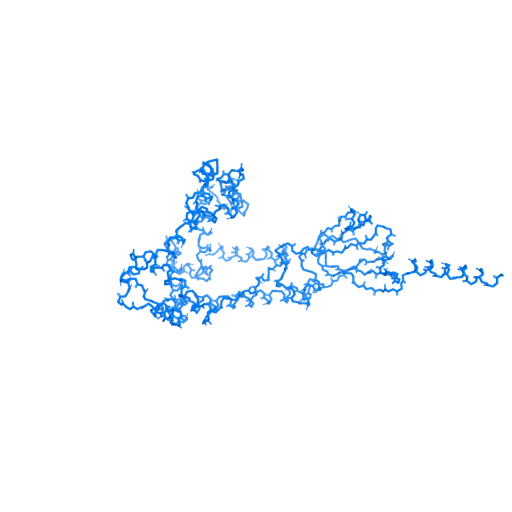 1.00 93.12 84 ARG A O 1
ATOM 684 N N . SER A 1 85 ? 27.096 -6.963 -30.826 1.00 90.06 85 SER A N 1
ATOM 685 C CA . SER A 1 85 ? 27.274 -7.562 -29.505 1.00 90.06 85 SER A CA 1
ATOM 686 C C . SER A 1 85 ? 28.101 -8.837 -29.625 1.00 90.06 85 SER A C 1
ATOM 688 O O . SER A 1 85 ? 27.823 -9.684 -30.466 1.00 90.06 85 SER A O 1
ATOM 690 N N . THR A 1 86 ? 29.102 -8.982 -28.764 1.00 88.62 86 THR A N 1
ATOM 691 C CA . THR A 1 86 ? 29.853 -10.236 -28.571 1.00 88.62 86 THR A CA 1
ATOM 692 C C . THR A 1 86 ? 29.273 -11.077 -27.433 1.00 88.62 86 THR A C 1
ATOM 694 O O . THR A 1 86 ? 29.811 -12.119 -27.086 1.00 88.62 86 THR A O 1
ATOM 697 N N . PHE A 1 87 ? 28.206 -10.579 -26.816 1.00 89.81 87 PHE A N 1
ATOM 698 C CA . PHE A 1 87 ? 27.566 -11.106 -25.627 1.00 89.81 87 PHE A CA 1
ATOM 699 C C . PHE A 1 87 ? 26.062 -11.207 -25.890 1.00 89.81 87 PHE A C 1
ATOM 701 O O . PHE A 1 87 ? 25.472 -10.283 -26.460 1.00 89.81 87 PHE A O 1
ATOM 708 N N . ILE A 1 88 ? 25.467 -12.328 -25.484 1.00 89.06 88 ILE A N 1
ATOM 709 C CA . ILE A 1 88 ? 24.028 -12.582 -25.549 1.00 89.06 88 ILE A CA 1
ATOM 710 C C . ILE A 1 88 ? 23.500 -12.465 -24.116 1.00 89.06 88 ILE A C 1
ATOM 712 O O . ILE A 1 88 ? 23.990 -13.199 -23.261 1.00 89.06 88 ILE A O 1
ATOM 716 N N . PRO A 1 89 ? 22.570 -11.539 -23.834 1.00 89.31 89 PRO A N 1
ATOM 717 C CA . PRO A 1 89 ? 22.068 -11.343 -22.482 1.00 89.31 89 PRO A CA 1
ATOM 718 C C . PRO A 1 89 ? 21.112 -12.460 -22.055 1.00 89.31 89 PRO A C 1
ATOM 720 O O . PRO A 1 89 ? 20.252 -12.876 -22.834 1.00 89.31 89 PRO A O 1
ATOM 723 N N . GLU A 1 90 ? 21.228 -12.884 -20.801 1.00 87.56 90 GLU A N 1
ATOM 724 C CA . GLU A 1 90 ? 20.302 -13.787 -20.120 1.00 87.56 90 GLU A CA 1
ATOM 725 C C . GLU A 1 90 ? 19.457 -13.018 -19.098 1.00 87.56 90 GLU A C 1
ATOM 727 O O . GLU A 1 90 ? 19.835 -11.940 -18.628 1.00 87.56 90 GLU A O 1
ATOM 732 N N . ALA A 1 91 ? 18.269 -13.538 -18.781 1.00 81.81 91 ALA A N 1
ATOM 733 C CA . ALA A 1 91 ? 17.383 -12.905 -17.808 1.00 81.81 91 ALA A CA 1
ATOM 734 C C . ALA A 1 91 ? 18.112 -12.703 -16.464 1.00 81.81 91 ALA A C 1
ATOM 736 O O . ALA A 1 91 ? 18.727 -13.630 -15.942 1.00 81.81 91 ALA A O 1
ATOM 737 N N . GLY A 1 92 ? 18.050 -11.488 -15.918 1.00 75.62 92 GLY A N 1
ATOM 738 C CA . GLY A 1 92 ? 18.775 -11.084 -14.711 1.00 75.62 92 GLY A CA 1
ATOM 739 C C . GLY A 1 92 ? 20.116 -10.382 -14.968 1.00 75.62 92 GLY A C 1
ATOM 740 O O . GLY A 1 92 ? 20.645 -9.745 -14.054 1.00 75.62 92 GLY A O 1
ATOM 741 N N . ASP A 1 93 ? 20.659 -10.413 -16.191 1.00 85.06 93 ASP A N 1
ATOM 742 C CA . ASP A 1 93 ? 21.901 -9.698 -16.505 1.00 85.06 93 ASP A CA 1
ATOM 743 C C . ASP A 1 93 ? 21.713 -8.173 -16.444 1.00 85.06 93 ASP A C 1
ATOM 745 O O . ASP A 1 93 ? 20.802 -7.606 -17.050 1.00 85.06 93 ASP A O 1
ATOM 749 N N . SER A 1 94 ? 22.639 -7.476 -15.780 1.00 89.69 94 SER A N 1
ATOM 750 C CA . SER A 1 94 ? 22.755 -6.015 -15.877 1.00 89.69 94 SER A CA 1
ATOM 751 C C . SER A 1 94 ? 23.399 -5.628 -17.202 1.00 89.69 94 SER A C 1
ATOM 753 O O . SER A 1 94 ? 24.565 -5.948 -17.454 1.00 89.69 94 SER A O 1
ATOM 755 N N . ILE A 1 95 ? 22.643 -4.947 -18.063 1.00 93.25 95 ILE A N 1
ATOM 756 C CA . ILE A 1 95 ? 23.093 -4.574 -19.405 1.00 93.25 95 ILE A CA 1
ATOM 757 C C . ILE A 1 95 ? 22.778 -3.118 -19.732 1.00 93.25 95 ILE A C 1
ATOM 759 O O . ILE A 1 95 ? 21.837 -2.515 -19.216 1.00 93.25 95 ILE A O 1
ATOM 763 N N . LYS A 1 96 ? 23.514 -2.577 -20.703 1.00 94.69 96 LYS A N 1
ATOM 764 C CA . LYS A 1 96 ? 23.112 -1.382 -21.450 1.00 94.69 96 LYS A CA 1
ATOM 765 C C . LYS A 1 96 ? 23.168 -1.628 -22.942 1.00 94.69 96 LYS A C 1
ATOM 767 O O . LYS A 1 96 ? 24.089 -2.270 -23.457 1.00 94.69 96 LYS A O 1
ATOM 772 N N . ILE A 1 97 ? 22.199 -1.056 -23.644 1.00 94.88 97 ILE A N 1
ATOM 773 C CA . ILE A 1 97 ? 22.126 -1.095 -25.100 1.00 94.88 97 ILE A CA 1
ATOM 774 C C . ILE A 1 97 ? 22.665 0.226 -25.629 1.00 94.88 97 ILE A C 1
ATOM 776 O O . ILE A 1 97 ? 22.063 1.281 -25.440 1.00 94.88 97 ILE A O 1
ATOM 780 N N . ILE A 1 98 ? 23.810 0.177 -26.305 1.00 94.75 98 ILE A N 1
ATOM 781 C CA . ILE A 1 98 ? 24.423 1.342 -26.943 1.00 94.75 98 ILE A CA 1
ATOM 782 C C . ILE A 1 98 ? 24.079 1.297 -28.424 1.00 94.75 98 ILE A C 1
ATOM 784 O O . ILE A 1 98 ? 24.468 0.364 -29.125 1.00 94.75 98 ILE A O 1
ATOM 788 N N . ALA A 1 99 ? 23.396 2.323 -28.917 1.00 94.62 99 ALA A N 1
ATOM 789 C CA . ALA A 1 99 ? 23.022 2.431 -30.317 1.00 94.62 99 ALA A CA 1
ATOM 790 C C . ALA A 1 99 ? 23.727 3.588 -31.011 1.00 94.62 99 ALA A C 1
ATOM 792 O O . ALA A 1 99 ? 23.923 4.664 -30.445 1.00 94.62 99 ALA A O 1
ATOM 793 N N . ARG A 1 100 ? 24.045 3.373 -32.287 1.00 93.31 100 ARG A N 1
ATOM 794 C CA . ARG A 1 100 ? 24.432 4.422 -33.217 1.00 93.31 100 ARG A CA 1
ATOM 795 C C . ARG A 1 100 ? 23.296 4.703 -34.191 1.00 93.31 100 ARG A C 1
ATOM 797 O O . ARG A 1 100 ? 22.854 3.818 -34.931 1.00 93.31 100 ARG A O 1
ATOM 804 N N . LYS A 1 101 ? 22.838 5.948 -34.175 1.00 91.25 101 LYS A N 1
ATOM 805 C CA . LYS A 1 101 ? 21.740 6.475 -34.979 1.00 91.25 101 LYS A CA 1
ATOM 806 C C . LYS A 1 101 ? 22.285 7.290 -36.151 1.00 91.25 101 LYS A C 1
ATOM 808 O O . LYS A 1 101 ? 23.340 7.920 -36.043 1.00 91.25 101 LYS A O 1
ATOM 813 N N . ASN A 1 102 ? 21.567 7.284 -37.268 1.00 87.94 102 ASN A N 1
ATOM 814 C CA . ASN A 1 102 ? 21.805 8.232 -38.358 1.00 87.94 102 ASN A CA 1
ATOM 815 C C . ASN A 1 102 ? 21.317 9.645 -37.973 1.00 87.94 102 ASN A C 1
ATOM 817 O O . ASN A 1 102 ? 20.788 9.856 -36.877 1.00 87.94 102 ASN A O 1
ATOM 821 N N . ILE A 1 103 ? 21.459 10.617 -38.879 1.00 82.44 103 ILE A N 1
ATOM 822 C CA . ILE A 1 103 ? 21.001 11.996 -38.628 1.00 82.44 103 ILE A CA 1
ATOM 823 C C . ILE A 1 103 ? 19.482 12.106 -38.408 1.00 82.44 103 ILE A C 1
ATOM 825 O O . ILE A 1 103 ? 19.030 13.024 -37.733 1.00 82.44 103 ILE A O 1
ATOM 829 N N . PHE A 1 104 ? 18.712 11.136 -38.909 1.00 83.31 104 PHE A N 1
ATOM 830 C CA . PHE A 1 104 ? 17.256 11.041 -38.771 1.00 83.31 104 PHE A CA 1
ATOM 831 C C . PHE A 1 104 ? 16.819 10.252 -37.523 1.00 83.31 104 PHE A C 1
ATOM 833 O O . PHE A 1 104 ? 15.660 9.865 -37.407 1.00 83.31 104 PHE A O 1
ATOM 840 N N . GLY A 1 105 ? 17.741 9.929 -36.610 1.00 82.56 105 GLY A N 1
ATOM 841 C CA . GLY A 1 105 ? 17.433 9.212 -35.369 1.00 82.56 105 GLY A CA 1
ATOM 842 C C . GLY A 1 105 ? 17.168 7.708 -35.523 1.00 82.56 105 GLY A C 1
ATOM 843 O O . GLY A 1 105 ? 16.922 7.031 -34.526 1.00 82.56 105 GLY A O 1
ATOM 844 N N . THR A 1 106 ? 17.269 7.148 -36.733 1.00 86.38 106 THR A N 1
ATOM 845 C CA . THR A 1 106 ? 17.112 5.706 -36.976 1.00 86.38 106 THR A CA 1
ATOM 846 C C . THR A 1 106 ? 18.349 4.950 -36.508 1.00 86.38 106 THR A C 1
ATOM 848 O O . THR A 1 106 ? 19.463 5.266 -36.931 1.00 86.38 106 THR A O 1
ATOM 851 N N . ILE A 1 107 ? 18.162 3.917 -35.688 1.00 90.75 107 ILE A N 1
ATOM 852 C CA . ILE A 1 107 ? 19.243 3.042 -35.220 1.00 90.75 107 ILE A CA 1
ATOM 853 C C . ILE A 1 107 ? 19.773 2.209 -36.396 1.00 90.75 107 ILE A C 1
ATOM 855 O O . ILE A 1 107 ? 19.004 1.555 -37.097 1.00 90.75 107 ILE A O 1
ATOM 859 N N . LYS A 1 108 ? 21.090 2.254 -36.622 1.00 91.56 108 LYS A N 1
ATOM 860 C CA . LYS A 1 108 ? 21.775 1.514 -37.698 1.00 91.56 108 LYS A CA 1
ATOM 861 C C . LYS A 1 108 ? 22.694 0.427 -37.174 1.00 91.56 108 LYS A C 1
ATOM 863 O O . LYS A 1 108 ? 22.807 -0.624 -37.789 1.00 91.56 108 LYS A O 1
ATOM 868 N N . ILE A 1 109 ? 23.342 0.690 -36.045 1.00 92.94 109 ILE A N 1
ATOM 869 C CA . ILE A 1 109 ? 24.237 -0.246 -35.369 1.00 92.94 109 ILE A CA 1
ATOM 870 C C . ILE A 1 109 ? 23.885 -0.213 -33.891 1.00 92.94 109 ILE A C 1
ATOM 872 O O . ILE A 1 109 ? 23.642 0.867 -33.352 1.00 92.94 109 ILE A O 1
ATOM 876 N N . TYR A 1 110 ? 23.903 -1.355 -33.222 1.00 94.94 110 TYR A N 1
ATOM 877 C CA . TYR A 1 110 ? 23.809 -1.402 -31.769 1.00 94.94 110 TYR A CA 1
ATOM 878 C C . TYR A 1 110 ? 24.736 -2.467 -31.192 1.00 94.94 110 TYR A C 1
ATOM 880 O O . TYR A 1 110 ? 25.172 -3.382 -31.889 1.00 94.94 110 TYR A O 1
ATOM 888 N N . LYS A 1 111 ? 25.076 -2.308 -29.916 1.00 95.38 111 LYS A N 1
ATOM 889 C CA . LYS A 1 111 ? 25.797 -3.303 -29.129 1.00 95.38 111 LYS A CA 1
ATOM 890 C C . LYS A 1 111 ? 25.209 -3.378 -27.725 1.00 95.38 111 LYS A C 1
ATOM 892 O O . LYS A 1 111 ? 24.884 -2.348 -27.132 1.00 95.38 111 LYS A O 1
ATOM 897 N N . ILE A 1 112 ? 25.120 -4.589 -27.208 1.00 95.81 112 ILE A N 1
ATOM 898 C CA . ILE A 1 112 ? 24.744 -4.912 -25.841 1.00 95.81 112 ILE A CA 1
ATOM 899 C C . ILE A 1 112 ? 26.037 -5.162 -25.075 1.00 95.81 112 ILE A C 1
ATOM 901 O O . ILE A 1 112 ? 26.916 -5.889 -25.543 1.00 95.81 112 ILE A O 1
ATOM 905 N N . VAL A 1 113 ? 26.180 -4.518 -23.921 1.00 95.25 113 VAL A N 1
ATOM 906 C CA . VAL A 1 113 ? 27.336 -4.693 -23.037 1.00 95.25 113 VAL A CA 1
ATOM 907 C C . VAL A 1 113 ? 26.857 -4.873 -21.602 1.00 95.25 113 VAL A C 1
ATOM 909 O O . VAL A 1 113 ? 25.845 -4.277 -21.223 1.00 95.25 113 VAL A O 1
ATOM 912 N N . LYS A 1 114 ? 27.590 -5.666 -20.814 1.00 93.12 114 LYS A N 1
ATOM 913 C CA . LYS A 1 114 ? 27.351 -5.795 -19.373 1.00 93.12 114 LYS A CA 1
ATOM 914 C C . LYS A 1 114 ? 27.603 -4.470 -18.651 1.00 93.12 114 LYS A C 1
ATOM 916 O O . LYS A 1 114 ? 28.408 -3.649 -19.108 1.00 93.12 114 LYS A O 1
ATOM 921 N N . THR A 1 115 ? 26.907 -4.274 -17.540 1.00 92.00 115 THR A N 1
ATOM 922 C CA . THR A 1 115 ? 27.036 -3.109 -16.658 1.00 92.00 115 THR A CA 1
ATOM 923 C C . THR A 1 115 ? 26.983 -3.525 -15.195 1.00 92.00 115 THR A C 1
ATOM 925 O O . THR A 1 115 ? 26.574 -4.632 -14.863 1.00 92.00 115 THR A O 1
ATOM 928 N N . ASP A 1 116 ? 27.376 -2.606 -14.324 1.00 87.25 116 ASP A N 1
ATOM 929 C CA . ASP A 1 116 ? 27.310 -2.664 -12.862 1.00 87.25 116 ASP A CA 1
ATOM 930 C C . ASP A 1 116 ? 25.993 -2.072 -12.320 1.00 87.25 116 ASP A C 1
ATOM 932 O O . ASP A 1 116 ? 25.914 -1.605 -11.182 1.00 87.25 116 ASP A O 1
ATOM 936 N N . PHE A 1 117 ? 24.938 -2.059 -13.143 1.00 85.25 117 PHE A N 1
ATOM 937 C CA . PHE A 1 117 ? 23.667 -1.417 -12.813 1.00 85.25 117 PHE A CA 1
ATOM 938 C C . PHE A 1 117 ? 23.078 -1.926 -11.490 1.00 85.25 117 PHE A C 1
ATOM 940 O O . PHE A 1 117 ? 22.736 -1.129 -10.616 1.00 85.25 117 PHE A O 1
ATOM 947 N N . LEU A 1 118 ? 22.999 -3.249 -11.314 1.00 77.38 118 LEU A N 1
ATOM 948 C CA . LEU A 1 118 ? 22.522 -3.853 -10.069 1.00 77.38 118 LEU A CA 1
ATOM 949 C C . LEU A 1 118 ? 23.352 -3.426 -8.860 1.00 77.38 118 LEU A C 1
ATOM 951 O O . LEU A 1 118 ? 22.789 -3.006 -7.854 1.00 77.38 118 LEU A O 1
ATOM 955 N N . GLU A 1 119 ? 24.675 -3.497 -8.961 1.00 81.06 119 GLU A N 1
ATOM 956 C CA . GLU A 1 119 ? 25.591 -3.150 -7.870 1.00 81.06 119 GLU A CA 1
ATOM 957 C C . GLU A 1 119 ? 25.462 -1.672 -7.478 1.00 81.06 119 GLU A C 1
ATOM 959 O O . GLU A 1 119 ? 25.473 -1.328 -6.296 1.00 81.06 119 GLU A O 1
ATOM 964 N N . THR A 1 120 ? 25.242 -0.801 -8.464 1.00 82.69 120 THR A N 1
ATOM 965 C CA . THR A 1 120 ? 25.127 0.647 -8.266 1.00 82.69 120 THR A CA 1
ATOM 966 C C . THR A 1 120 ? 23.777 1.070 -7.676 1.00 82.69 120 THR A C 1
ATOM 968 O O . THR A 1 120 ? 23.726 1.959 -6.819 1.00 82.69 120 THR A O 1
ATOM 971 N N . TYR A 1 121 ? 22.665 0.490 -8.145 1.00 76.81 121 TYR A N 1
ATOM 972 C CA . TYR A 1 121 ? 21.316 0.973 -7.814 1.00 76.81 121 TYR A CA 1
ATOM 973 C C . TYR A 1 121 ? 20.583 0.113 -6.773 1.00 76.81 121 TYR A C 1
ATOM 975 O O . TYR A 1 121 ? 19.706 0.643 -6.089 1.00 76.81 121 TYR A O 1
ATOM 983 N N . ARG A 1 122 ? 20.961 -1.158 -6.555 1.00 73.62 122 ARG A N 1
ATOM 984 C CA . ARG A 1 122 ? 20.357 -2.016 -5.512 1.00 73.62 122 ARG A CA 1
ATOM 985 C C . ARG A 1 122 ? 20.527 -1.450 -4.096 1.00 73.62 122 ARG A C 1
ATOM 987 O O . ARG A 1 122 ? 19.517 -1.370 -3.396 1.00 73.62 122 ARG A O 1
ATOM 994 N N . PRO A 1 123 ? 21.714 -0.982 -3.660 1.00 76.94 123 PRO A N 1
ATOM 995 C CA . PRO A 1 123 ? 21.856 -0.381 -2.332 1.00 76.94 123 PRO A CA 1
ATOM 996 C C . PRO A 1 123 ? 21.024 0.897 -2.178 1.00 76.94 123 PRO A C 1
ATOM 998 O O . PRO A 1 123 ? 20.393 1.104 -1.145 1.00 76.94 123 PRO A O 1
ATOM 1001 N N . LYS A 1 124 ? 20.963 1.726 -3.229 1.00 74.31 124 LYS A N 1
ATOM 1002 C CA . LYS A 1 124 ? 20.173 2.967 -3.237 1.00 74.31 124 LYS A CA 1
ATOM 1003 C C . LYS A 1 124 ? 18.678 2.682 -3.120 1.00 74.31 124 LYS A C 1
ATOM 1005 O O . LYS A 1 124 ? 17.997 3.334 -2.339 1.00 74.31 124 LYS A O 1
ATOM 1010 N N . GLN A 1 125 ? 18.173 1.690 -3.852 1.00 69.62 125 GLN A N 1
ATOM 1011 C CA . GLN A 1 125 ? 16.785 1.245 -3.727 1.00 69.62 125 GLN A CA 1
ATOM 1012 C C . GLN A 1 125 ? 16.457 0.724 -2.342 1.00 69.62 125 GLN A C 1
ATOM 1014 O O . GLN A 1 125 ? 15.424 1.079 -1.786 1.00 69.62 125 GLN A O 1
ATOM 1019 N N . ARG A 1 126 ? 17.333 -0.121 -1.797 1.00 70.50 126 ARG A N 1
ATOM 1020 C CA . ARG A 1 126 ? 17.147 -0.674 -0.463 1.00 70.50 126 ARG A CA 1
ATOM 1021 C C . ARG A 1 126 ? 17.073 0.436 0.582 1.00 70.50 126 ARG A C 1
ATOM 1023 O O . ARG A 1 126 ? 16.145 0.432 1.378 1.00 70.50 126 ARG A O 1
ATOM 1030 N N . ALA A 1 127 ? 17.979 1.411 0.518 1.00 73.38 127 ALA A N 1
ATOM 1031 C CA . ALA A 1 127 ? 17.957 2.567 1.407 1.00 73.38 127 ALA A CA 1
ATOM 1032 C C . ALA A 1 127 ? 16.659 3.384 1.265 1.00 73.38 127 ALA A C 1
ATOM 1034 O O . ALA A 1 127 ? 16.054 3.742 2.270 1.00 73.38 127 ALA A O 1
ATOM 1035 N N . LEU A 1 128 ? 16.187 3.626 0.033 1.00 72.25 128 LEU A N 1
ATOM 1036 C CA . LEU A 1 128 ? 14.911 4.316 -0.211 1.00 72.25 128 LEU A CA 1
ATOM 1037 C C . LEU A 1 128 ? 13.711 3.542 0.351 1.00 72.25 128 LEU A C 1
ATOM 1039 O O . LEU A 1 128 ? 12.819 4.144 0.941 1.00 72.25 128 LEU A O 1
ATOM 1043 N N . TYR A 1 129 ? 13.689 2.219 0.187 1.00 69.56 129 TYR A N 1
ATOM 1044 C CA . TYR A 1 129 ? 12.648 1.356 0.743 1.00 69.56 129 TYR A CA 1
ATOM 1045 C C . TYR A 1 129 ? 12.661 1.387 2.273 1.00 69.56 129 TYR A C 1
ATOM 1047 O O . TYR A 1 129 ? 11.637 1.657 2.892 1.00 69.56 129 TYR A O 1
ATOM 1055 N N . GLU A 1 130 ? 13.822 1.166 2.890 1.00 73.00 130 GLU A N 1
ATOM 1056 C CA . GLU A 1 130 ? 13.983 1.205 4.346 1.00 73.00 130 GLU A CA 1
ATOM 1057 C C . GLU A 1 130 ? 13.571 2.573 4.914 1.00 73.00 130 GLU A C 1
ATOM 1059 O O . GLU A 1 130 ? 12.840 2.640 5.903 1.00 73.00 130 GLU A O 1
ATOM 1064 N N . GLU A 1 131 ? 13.950 3.670 4.255 1.00 78.19 131 GLU A N 1
ATOM 1065 C CA . GLU A 1 131 ? 13.540 5.015 4.656 1.00 78.19 131 GLU A CA 1
ATOM 1066 C C . GLU A 1 131 ? 12.029 5.243 4.499 1.00 78.19 131 GLU A C 1
ATOM 1068 O O . GLU A 1 131 ? 11.407 5.813 5.400 1.00 78.19 131 GLU A O 1
ATOM 1073 N N . HIS A 1 132 ? 11.425 4.788 3.396 1.00 75.62 132 HIS A N 1
ATOM 1074 C CA . HIS A 1 132 ? 9.982 4.878 3.173 1.00 75.62 132 HIS A CA 1
ATOM 1075 C C . HIS A 1 132 ? 9.205 4.130 4.265 1.00 75.62 132 HIS A C 1
ATOM 1077 O O . HIS A 1 132 ? 8.315 4.710 4.887 1.00 75.62 132 HIS A O 1
ATOM 1083 N N . PHE A 1 133 ? 9.577 2.881 4.564 1.00 75.19 133 PHE A N 1
ATOM 1084 C CA . PHE A 1 133 ? 8.927 2.090 5.614 1.00 75.19 133 PHE A CA 1
ATOM 1085 C C . PHE A 1 133 ? 9.143 2.669 7.007 1.00 75.19 133 PHE A C 1
ATOM 1087 O O . PHE A 1 133 ? 8.215 2.650 7.815 1.00 75.19 133 PHE A O 1
ATOM 1094 N N . ARG A 1 134 ? 10.319 3.241 7.287 1.00 81.94 134 ARG A N 1
ATOM 1095 C CA . ARG A 1 134 ? 10.561 3.961 8.542 1.00 81.94 134 ARG A CA 1
ATOM 1096 C C . ARG A 1 134 ? 9.618 5.158 8.680 1.00 81.94 134 ARG A C 1
ATOM 1098 O O . ARG A 1 134 ? 8.949 5.282 9.700 1.00 81.94 134 ARG A O 1
ATOM 1105 N N . LYS A 1 135 ? 9.521 6.013 7.652 1.00 81.56 135 LYS A N 1
ATOM 1106 C CA . LYS A 1 135 ? 8.612 7.176 7.651 1.00 81.56 135 LYS A CA 1
ATOM 1107 C C . LYS A 1 135 ? 7.147 6.757 7.764 1.00 81.56 135 LYS A C 1
ATOM 1109 O O . LYS A 1 135 ? 6.390 7.387 8.498 1.00 81.56 135 LYS A O 1
ATOM 1114 N N . LEU A 1 136 ? 6.752 5.698 7.058 1.00 81.38 136 LEU A N 1
ATOM 1115 C CA . LEU A 1 136 ? 5.410 5.130 7.135 1.00 81.38 136 LEU A CA 1
ATOM 1116 C C . LEU A 1 136 ? 5.106 4.629 8.552 1.00 81.38 136 LEU A C 1
ATOM 1118 O O . LEU A 1 136 ? 4.080 5.000 9.112 1.00 81.38 136 LEU A O 1
ATOM 1122 N N . GLY A 1 137 ? 6.011 3.850 9.150 1.00 82.69 137 GLY A N 1
ATOM 1123 C CA . GLY A 1 137 ? 5.887 3.370 10.527 1.00 82.69 137 GLY A CA 1
ATOM 1124 C C . GLY A 1 137 ? 5.765 4.515 11.532 1.00 82.69 137 GLY A C 1
ATOM 1125 O O . GLY A 1 137 ? 4.848 4.521 12.344 1.00 82.69 137 GLY A O 1
ATOM 1126 N N . GLU A 1 138 ? 6.612 5.542 11.420 1.00 88.19 138 GLU A N 1
ATOM 1127 C CA . GLU A 1 138 ? 6.540 6.742 12.263 1.00 88.19 138 GLU A CA 1
ATOM 1128 C C . GLU A 1 138 ? 5.215 7.500 12.113 1.00 88.19 138 GLU A C 1
ATOM 1130 O O . GLU A 1 138 ? 4.659 7.966 13.108 1.00 88.19 138 GLU A O 1
ATOM 1135 N N . ALA A 1 139 ? 4.696 7.637 10.891 1.00 85.31 139 ALA A N 1
ATOM 1136 C CA . ALA A 1 139 ? 3.410 8.287 10.647 1.00 85.31 139 ALA A CA 1
ATOM 1137 C C . ALA A 1 139 ? 2.241 7.472 11.224 1.00 85.31 139 ALA A C 1
ATOM 1139 O O . ALA A 1 139 ? 1.348 8.045 11.849 1.00 85.31 139 ALA A O 1
ATOM 1140 N N . LEU A 1 140 ? 2.261 6.146 11.055 1.00 85.31 140 LEU A N 1
ATOM 1141 C CA . LEU A 1 140 ? 1.252 5.242 11.608 1.00 85.31 140 LEU A CA 1
ATOM 1142 C C . LEU A 1 140 ? 1.272 5.241 13.140 1.00 85.31 140 LEU A C 1
ATOM 1144 O O . LEU A 1 140 ? 0.210 5.339 13.751 1.00 85.31 140 LEU A O 1
ATOM 1148 N N . ASP A 1 141 ? 2.454 5.208 13.759 1.00 89.44 141 ASP A N 1
ATOM 1149 C CA . ASP A 1 141 ? 2.586 5.285 15.216 1.00 89.44 141 ASP A CA 1
ATOM 1150 C C . ASP A 1 141 ? 2.068 6.628 15.752 1.00 89.44 141 ASP A C 1
ATOM 1152 O O . ASP A 1 141 ? 1.321 6.656 16.727 1.00 89.44 141 ASP A O 1
ATOM 1156 N N . LYS A 1 142 ? 2.396 7.747 15.088 1.00 90.44 142 LYS A N 1
ATOM 1157 C CA . LYS A 1 142 ? 1.865 9.075 15.442 1.00 90.44 142 LYS A CA 1
ATOM 1158 C C . LYS A 1 142 ? 0.344 9.130 15.348 1.00 90.44 142 LYS A C 1
ATOM 1160 O O . LYS A 1 142 ? -0.296 9.663 16.249 1.00 90.44 142 LYS A O 1
ATOM 1165 N N . ARG A 1 143 ? -0.242 8.581 14.279 1.00 88.56 143 ARG A N 1
ATOM 1166 C CA . ARG A 1 143 ? -1.702 8.512 14.128 1.00 88.56 143 ARG A CA 1
ATOM 1167 C C . ARG A 1 143 ? -2.339 7.677 15.227 1.00 88.56 143 ARG A C 1
ATOM 1169 O O . ARG A 1 143 ? -3.249 8.164 15.883 1.00 88.56 143 ARG A O 1
ATOM 1176 N N . GLY A 1 144 ? -1.831 6.470 15.464 1.00 86.81 144 GLY A N 1
ATOM 1177 C CA . GLY A 1 144 ? -2.355 5.589 16.504 1.00 86.81 144 GLY A CA 1
ATOM 1178 C C . GLY A 1 144 ? -2.252 6.199 17.906 1.00 86.81 144 GLY A C 1
ATOM 1179 O O . GLY A 1 144 ? -3.190 6.088 18.696 1.00 86.81 144 GLY A O 1
ATOM 1180 N N . ALA A 1 145 ? -1.160 6.913 18.195 1.00 89.81 145 ALA A N 1
ATOM 1181 C CA . ALA A 1 145 ? -0.979 7.649 19.443 1.00 89.81 145 ALA A CA 1
ATOM 1182 C C . ALA A 1 145 ? -2.007 8.783 19.603 1.00 89.81 145 ALA A C 1
ATOM 1184 O O . ALA A 1 145 ? -2.677 8.864 20.634 1.00 89.81 145 ALA A O 1
ATOM 1185 N N . LEU A 1 146 ? -2.208 9.601 18.560 1.00 87.00 146 LEU A N 1
ATOM 1186 C CA . LEU A 1 146 ? -3.231 10.655 18.537 1.00 87.00 146 LEU A CA 1
ATOM 1187 C C . LEU A 1 146 ? -4.646 10.087 18.692 1.00 87.00 146 LEU A C 1
ATOM 1189 O O . LEU A 1 146 ? -5.464 10.640 19.423 1.00 87.00 146 LEU A O 1
ATOM 1193 N N . GLU A 1 147 ? -4.941 8.970 18.029 1.00 84.06 147 GLU A N 1
ATOM 1194 C CA . GLU A 1 147 ? -6.245 8.317 18.106 1.00 84.06 147 GLU A CA 1
ATOM 1195 C C . GLU A 1 147 ? -6.570 7.805 19.505 1.00 84.06 147 GLU A C 1
ATOM 1197 O O . GLU A 1 147 ? -7.732 7.895 19.912 1.00 84.06 147 GLU A O 1
ATOM 1202 N N . LYS A 1 148 ? -5.564 7.285 20.217 1.00 85.00 148 LYS A N 1
ATOM 1203 C CA . LYS A 1 148 ? -5.694 6.781 21.588 1.00 85.00 148 LYS A CA 1
ATOM 1204 C C . LYS A 1 148 ? -5.435 7.852 22.661 1.00 85.00 148 LYS A C 1
ATOM 1206 O O . LYS A 1 148 ? -5.587 7.552 23.842 1.00 85.00 148 LYS A O 1
ATOM 1211 N N . GLY A 1 149 ? -5.077 9.081 22.277 1.00 87.12 149 GLY A N 1
ATOM 1212 C CA . GLY A 1 149 ? -4.819 10.187 23.205 1.00 87.12 149 GLY A CA 1
ATOM 1213 C C . GLY A 1 149 ? -3.604 9.970 24.114 1.00 87.12 149 GLY A C 1
ATOM 1214 O O . GLY A 1 149 ? -3.649 10.348 25.281 1.00 87.12 149 GLY A O 1
ATOM 1215 N N . MET A 1 150 ? -2.546 9.344 23.597 1.00 93.81 150 MET A N 1
ATOM 1216 C CA . MET A 1 150 ? -1.316 8.998 24.328 1.00 93.81 150 MET A CA 1
ATOM 1217 C C . MET A 1 150 ? -0.068 9.491 23.585 1.00 93.81 150 MET A C 1
ATOM 1219 O O . MET A 1 150 ? -0.154 9.923 22.433 1.00 93.81 150 MET A O 1
ATOM 1223 N N . SER A 1 151 ? 1.099 9.432 24.230 1.00 95.06 151 SER A N 1
ATOM 1224 C CA . SER A 1 151 ? 2.381 9.675 23.553 1.00 95.06 151 SER A CA 1
ATOM 1225 C C . SER A 1 151 ? 2.723 8.555 22.560 1.00 95.06 151 SER A C 1
ATOM 1227 O O . SER A 1 151 ? 2.172 7.452 22.608 1.00 95.06 151 SER A O 1
ATOM 1229 N N . VAL A 1 152 ? 3.645 8.829 21.631 1.00 93.81 152 VAL A N 1
ATOM 1230 C CA . VAL A 1 152 ? 4.083 7.841 20.627 1.00 93.81 152 VAL A CA 1
ATOM 1231 C C . VAL A 1 152 ? 4.799 6.667 21.294 1.00 93.81 152 VAL A C 1
ATOM 1233 O O . VAL A 1 152 ? 4.631 5.520 20.887 1.00 93.81 152 VAL A O 1
ATOM 1236 N N . GLU A 1 153 ? 5.574 6.942 22.336 1.00 94.75 153 GLU A N 1
ATOM 1237 C CA . GLU A 1 153 ? 6.303 5.954 23.122 1.00 94.75 153 GLU A CA 1
ATOM 1238 C C . GLU A 1 153 ? 5.340 5.031 23.881 1.00 94.75 153 GLU A C 1
ATOM 1240 O O . GLU A 1 153 ? 5.465 3.810 23.789 1.00 94.75 153 GLU A O 1
ATOM 1245 N N . GLU A 1 154 ? 4.327 5.594 24.548 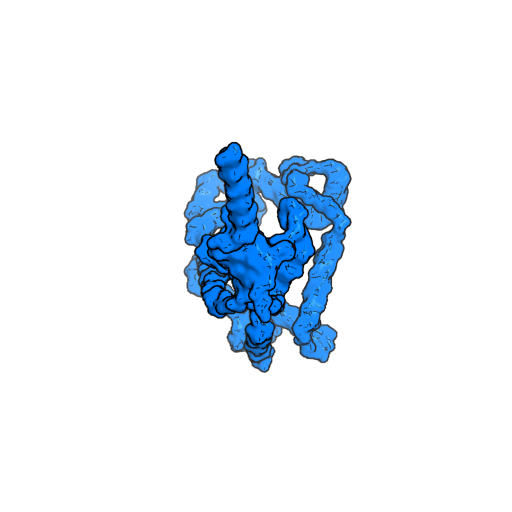1.00 95.44 154 GLU A N 1
ATOM 1246 C CA . GLU A 1 154 ? 3.271 4.812 25.208 1.00 95.44 154 GLU A CA 1
ATOM 1247 C C . GLU A 1 154 ? 2.478 3.968 24.206 1.00 95.44 154 GLU A C 1
ATOM 1249 O O . GLU A 1 154 ? 2.168 2.808 24.479 1.00 95.44 154 GLU A O 1
ATOM 1254 N N . TYR A 1 155 ? 2.183 4.516 23.022 1.00 93.94 155 TYR A N 1
ATOM 1255 C CA . TYR A 1 155 ? 1.505 3.778 21.959 1.00 93.94 155 TYR A CA 1
ATOM 1256 C C . TYR A 1 155 ? 2.329 2.584 21.469 1.00 93.94 155 TYR A C 1
ATOM 1258 O O . TYR A 1 155 ? 1.789 1.487 21.305 1.00 93.94 155 TYR A O 1
ATOM 1266 N N . ARG A 1 156 ? 3.636 2.774 21.260 1.00 92.19 156 ARG A N 1
ATOM 1267 C CA . ARG A 1 156 ? 4.551 1.706 20.839 1.00 92.19 156 ARG A CA 1
ATOM 1268 C C . ARG A 1 156 ? 4.627 0.590 21.869 1.00 92.19 156 ARG A C 1
ATOM 1270 O O . ARG A 1 156 ? 4.513 -0.573 21.484 1.00 92.19 156 ARG A O 1
ATOM 1277 N N . GLU A 1 157 ? 4.750 0.927 23.151 1.00 93.69 157 GLU A N 1
ATOM 1278 C CA . GLU A 1 157 ? 4.774 -0.083 24.211 1.00 93.69 157 GLU A CA 1
ATOM 1279 C C . GLU A 1 157 ? 3.422 -0.793 24.329 1.00 93.69 157 GLU A C 1
ATOM 1281 O O . GLU A 1 157 ? 3.367 -2.018 24.367 1.00 93.69 157 GLU A O 1
ATOM 1286 N N . SER A 1 158 ? 2.309 -0.052 24.266 1.00 92.56 158 SER A N 1
ATOM 1287 C CA . SER A 1 158 ? 0.968 -0.645 24.258 1.00 92.56 158 SER A CA 1
ATOM 1288 C C . SER A 1 158 ? 0.786 -1.629 23.100 1.00 92.56 158 SER A C 1
ATOM 1290 O O . SER A 1 158 ? 0.278 -2.725 23.321 1.00 92.56 158 SER A O 1
ATOM 1292 N N . LYS A 1 159 ? 1.211 -1.268 21.884 1.00 89.88 159 LYS A N 1
ATOM 1293 C CA . LYS A 1 159 ? 1.139 -2.127 20.692 1.00 89.88 159 LYS A CA 1
ATOM 1294 C C . LYS A 1 159 ? 2.028 -3.362 20.828 1.00 89.88 159 LYS A C 1
ATOM 1296 O O . LYS A 1 159 ? 1.620 -4.458 20.441 1.00 89.88 159 LYS A O 1
ATOM 1301 N N . ARG A 1 160 ? 3.231 -3.197 21.382 1.00 91.12 160 ARG A N 1
ATOM 1302 C CA . ARG A 1 160 ? 4.160 -4.293 21.676 1.00 91.12 160 ARG A CA 1
ATOM 1303 C C . ARG A 1 160 ? 3.534 -5.292 22.648 1.00 91.12 160 ARG A C 1
ATOM 1305 O O . ARG A 1 160 ? 3.497 -6.481 22.345 1.00 91.12 160 ARG A O 1
ATOM 1312 N N . GLU A 1 161 ? 2.976 -4.816 23.756 1.00 93.50 161 GLU A N 1
ATOM 1313 C CA . GLU A 1 161 ? 2.301 -5.653 24.754 1.00 93.50 161 GLU A CA 1
ATOM 1314 C C . GLU A 1 161 ? 1.041 -6.335 24.204 1.00 93.50 161 GLU A C 1
ATOM 1316 O O . GLU A 1 161 ? 0.807 -7.514 24.469 1.00 93.50 161 GLU A O 1
ATOM 1321 N N . GLU A 1 162 ? 0.254 -5.632 23.387 1.00 90.81 162 GLU A N 1
ATOM 1322 C CA . GLU A 1 162 ? -0.912 -6.196 22.696 1.00 90.81 162 GLU A CA 1
ATOM 1323 C C . GLU A 1 162 ? -0.501 -7.333 21.749 1.00 90.81 162 GLU A C 1
ATOM 1325 O O . GLU A 1 162 ? -1.110 -8.401 21.761 1.00 90.81 162 GLU A O 1
ATOM 1330 N N . THR A 1 163 ? 0.591 -7.140 21.003 1.00 87.12 163 THR A N 1
ATOM 1331 C CA . THR A 1 163 ? 1.162 -8.154 20.103 1.00 87.12 163 THR A CA 1
ATOM 1332 C C . THR A 1 163 ? 1.678 -9.363 20.876 1.00 87.12 163 THR A C 1
ATOM 1334 O O . THR A 1 163 ? 1.452 -10.497 20.455 1.00 87.12 163 THR A O 1
ATOM 1337 N N . ILE A 1 164 ? 2.331 -9.143 22.023 1.00 91.94 164 ILE A N 1
ATOM 1338 C CA . ILE A 1 164 ? 2.795 -10.234 22.884 1.00 91.94 164 ILE A CA 1
ATOM 1339 C C . ILE A 1 164 ? 1.611 -11.048 23.394 1.00 91.94 164 ILE A C 1
ATOM 1341 O O . ILE A 1 164 ? 1.595 -12.266 23.228 1.00 91.94 164 ILE A O 1
ATOM 1345 N N . ARG A 1 165 ? 0.609 -10.381 23.973 1.00 94.12 165 ARG A N 1
ATOM 1346 C CA . ARG A 1 165 ? -0.588 -11.045 24.491 1.00 94.12 165 ARG A CA 1
ATOM 1347 C C . ARG A 1 165 ? -1.300 -11.832 23.393 1.00 94.12 165 ARG A C 1
ATOM 1349 O O . ARG A 1 165 ? -1.618 -12.996 23.605 1.00 94.12 165 ARG A O 1
ATOM 1356 N N . TYR A 1 166 ? -1.471 -11.237 22.214 1.00 89.44 166 TYR A N 1
ATOM 1357 C CA . TYR A 1 166 ? -2.090 -11.913 21.078 1.00 89.44 166 TYR A CA 1
ATOM 1358 C C . TYR A 1 166 ? -1.306 -13.161 20.646 1.00 89.44 166 TYR A C 1
ATOM 1360 O O . TYR A 1 166 ? -1.902 -14.204 20.408 1.00 89.44 166 TYR A O 1
ATOM 1368 N N . ALA A 1 167 ? 0.030 -13.102 20.601 1.00 88.38 167 ALA A N 1
ATOM 1369 C CA . ALA A 1 167 ? 0.852 -14.275 20.299 1.00 88.38 167 ALA A CA 1
ATOM 1370 C C . ALA A 1 167 ? 0.703 -15.379 21.356 1.00 88.38 167 ALA A C 1
ATOM 1372 O O . ALA A 1 167 ? 0.631 -16.554 21.004 1.00 88.38 167 ALA A O 1
ATOM 1373 N N . MET A 1 168 ? 0.647 -15.014 22.639 1.00 93.00 168 MET A N 1
ATOM 1374 C CA . MET A 1 168 ? 0.438 -15.972 23.728 1.00 93.00 168 MET A CA 1
ATOM 1375 C C . MET A 1 168 ? -0.932 -16.652 23.620 1.00 93.00 168 MET A C 1
ATOM 1377 O O . MET A 1 168 ? -1.020 -17.867 23.763 1.00 93.00 168 MET A O 1
ATOM 1381 N N . GLU A 1 169 ? -1.987 -15.885 23.337 1.00 91.69 169 GLU A N 1
ATOM 1382 C CA . GLU A 1 169 ? -3.357 -16.390 23.189 1.00 91.69 169 GLU A CA 1
ATOM 1383 C C . GLU A 1 169 ? -3.516 -17.268 21.938 1.00 91.69 169 GLU A C 1
ATOM 1385 O O . GLU A 1 169 ? -4.054 -18.369 22.023 1.00 91.69 169 GLU A O 1
ATOM 1390 N N . GLU A 1 170 ? -3.013 -16.815 20.788 1.00 88.12 170 GLU A N 1
ATOM 1391 C CA . GLU A 1 170 ? -3.189 -17.491 19.497 1.00 88.12 170 GLU A CA 1
ATOM 1392 C C . GLU A 1 170 ? -2.277 -18.720 19.346 1.00 88.12 170 GLU A C 1
ATOM 1394 O O . GLU A 1 170 ? -2.666 -19.726 18.753 1.00 88.12 170 GLU A O 1
ATOM 1399 N N . LEU A 1 171 ? -1.046 -18.654 19.866 1.00 87.06 171 LEU A N 1
ATOM 1400 C CA . LEU A 1 171 ? -0.037 -19.705 19.690 1.00 87.06 171 LEU A CA 1
ATOM 1401 C C . LEU A 1 171 ? 0.192 -20.545 20.952 1.00 87.06 171 LEU A C 1
ATOM 1403 O O . LEU A 1 171 ? 0.944 -21.519 20.887 1.00 87.06 171 LEU A O 1
ATOM 1407 N N . GLY A 1 172 ? -0.401 -20.182 22.092 1.00 89.69 172 GLY A N 1
ATOM 1408 C CA . GLY A 1 172 ? -0.169 -20.860 23.372 1.00 89.69 172 GLY A CA 1
ATOM 1409 C C . GLY A 1 172 ? 1.278 -20.759 23.869 1.00 89.69 172 GLY A C 1
ATOM 1410 O O . GLY A 1 172 ? 1.734 -21.642 24.590 1.00 89.69 172 GLY A O 1
ATOM 1411 N N . MET A 1 173 ? 2.022 -19.738 23.434 1.00 87.38 173 MET A N 1
ATOM 1412 C CA . MET A 1 173 ? 3.431 -19.533 23.796 1.00 87.38 173 MET A CA 1
ATOM 1413 C C . MET A 1 173 ? 3.558 -18.766 25.112 1.00 87.38 173 MET A C 1
ATOM 1415 O O . MET A 1 173 ? 2.680 -17.978 25.468 1.00 87.38 173 MET A O 1
ATOM 1419 N N . SER A 1 174 ? 4.676 -18.945 25.816 1.00 93.38 174 SER A N 1
ATOM 1420 C CA . SER A 1 174 ? 5.017 -18.072 26.939 1.00 93.38 174 SER A CA 1
ATOM 1421 C C . SER A 1 174 ? 5.452 -16.688 26.452 1.00 93.38 174 SER A C 1
ATOM 1423 O O . SER A 1 174 ? 5.859 -16.495 25.302 1.00 93.38 174 SER A O 1
ATOM 1425 N N . ARG A 1 175 ? 5.415 -15.699 27.348 1.00 93.62 175 ARG A N 1
ATOM 1426 C CA . ARG A 1 175 ? 5.911 -14.350 27.055 1.00 93.62 175 ARG A CA 1
ATOM 1427 C C . ARG A 1 175 ? 7.379 -14.379 26.621 1.00 93.62 175 ARG A C 1
ATOM 1429 O O . ARG A 1 175 ? 7.759 -13.698 25.669 1.00 93.62 175 ARG A O 1
ATOM 1436 N N . GLU A 1 176 ? 8.197 -15.160 27.316 1.00 93.31 176 GLU A N 1
ATOM 1437 C CA . GLU A 1 176 ? 9.629 -15.289 27.063 1.00 93.31 176 GLU A CA 1
ATOM 1438 C C . GLU A 1 176 ? 9.893 -15.877 25.676 1.00 93.31 176 GLU A C 1
ATOM 1440 O O . GLU A 1 176 ? 10.771 -15.390 24.970 1.00 93.31 176 GLU A O 1
ATOM 1445 N N . GLU A 1 177 ? 9.105 -16.866 25.250 1.00 86.50 177 GLU A N 1
ATOM 1446 C CA . GLU A 1 177 ? 9.202 -17.461 23.913 1.00 86.50 177 GLU A CA 1
ATOM 1447 C C . GLU A 1 177 ? 8.823 -16.462 22.814 1.00 86.50 177 GLU A C 1
ATOM 1449 O O . GLU A 1 177 ? 9.522 -16.345 21.807 1.00 86.50 177 GLU A O 1
ATOM 1454 N N . VAL A 1 178 ? 7.755 -15.685 23.018 1.00 85.56 178 VAL A N 1
ATOM 1455 C CA . VAL A 1 178 ? 7.325 -14.638 22.077 1.00 85.56 178 VAL A CA 1
ATOM 1456 C C . VAL A 1 178 ? 8.400 -13.556 21.914 1.00 85.56 178 VAL A C 1
ATOM 1458 O O . VAL A 1 178 ? 8.655 -13.088 20.798 1.00 85.56 178 VAL A O 1
ATOM 1461 N N . ILE A 1 179 ? 9.052 -13.161 23.013 1.00 87.25 179 ILE A N 1
ATOM 1462 C CA . ILE A 1 179 ? 10.147 -12.182 22.992 1.00 87.25 179 ILE A CA 1
ATOM 1463 C C . ILE A 1 179 ? 11.393 -12.774 22.334 1.00 87.25 179 ILE A C 1
ATOM 1465 O O . ILE A 1 179 ? 11.945 -12.146 21.432 1.00 87.25 179 ILE A O 1
ATOM 1469 N N . 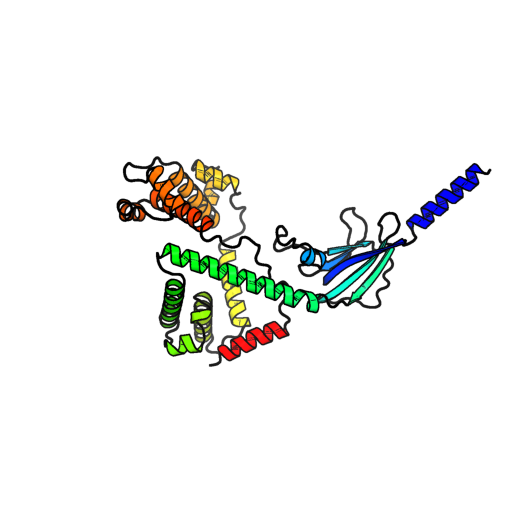LYS A 1 180 ? 11.803 -13.983 22.735 1.00 84.81 180 LYS A N 1
ATOM 1470 C CA . LYS A 1 180 ? 12.969 -14.696 22.189 1.00 84.81 180 LYS A CA 1
ATOM 1471 C C . LYS A 1 180 ? 12.874 -14.857 20.671 1.00 84.81 180 LYS A C 1
ATOM 1473 O O . LYS A 1 180 ? 13.867 -14.669 19.976 1.00 84.81 180 LYS A O 1
ATOM 1478 N N . ASN A 1 181 ? 11.674 -15.133 20.164 1.00 77.00 181 ASN A N 1
ATOM 1479 C CA . ASN A 1 181 ? 11.421 -15.337 18.737 1.00 77.00 181 ASN A CA 1
ATOM 1480 C C . ASN A 1 181 ? 11.126 -14.031 17.977 1.00 77.00 181 ASN A C 1
ATOM 1482 O O . ASN A 1 181 ? 10.795 -14.063 16.792 1.00 77.00 181 ASN A O 1
ATOM 1486 N N . GLY A 1 182 ? 11.203 -12.874 18.647 1.00 80.81 182 GLY A N 1
ATOM 1487 C CA . GLY A 1 182 ? 11.007 -11.554 18.045 1.00 80.81 182 GLY A CA 1
ATOM 1488 C C . GLY A 1 182 ? 9.590 -11.285 17.528 1.00 80.81 182 GLY A C 1
ATOM 1489 O O . GLY A 1 182 ? 9.372 -10.281 16.860 1.00 80.81 182 GLY A O 1
ATOM 1490 N N . MET A 1 183 ? 8.600 -12.138 17.819 1.00 78.75 183 MET A N 1
ATOM 1491 C CA . MET A 1 183 ? 7.249 -12.050 17.231 1.00 78.75 183 MET A CA 1
ATOM 1492 C C . MET A 1 183 ? 6.541 -10.721 17.538 1.00 78.75 183 MET A C 1
ATOM 1494 O O . MET A 1 183 ? 5.738 -10.242 16.742 1.00 78.75 183 MET A O 1
ATOM 1498 N N . HIS A 1 184 ? 6.888 -10.102 18.665 1.00 79.00 184 HIS A N 1
ATOM 1499 C CA . HIS A 1 184 ? 6.393 -8.793 19.081 1.00 79.00 184 HIS A CA 1
ATOM 1500 C C . HIS A 1 184 ? 6.847 -7.628 18.183 1.00 79.00 184 HIS A C 1
ATOM 1502 O O . HIS A 1 184 ? 6.203 -6.583 18.179 1.00 79.00 184 HIS A O 1
ATOM 1508 N N . GLU A 1 185 ? 7.923 -7.798 17.411 1.00 75.25 185 GLU A N 1
ATOM 1509 C CA . GLU A 1 185 ? 8.447 -6.780 16.489 1.00 75.25 185 GLU A CA 1
ATOM 1510 C C . GLU A 1 185 ? 7.799 -6.869 15.099 1.00 75.25 185 GLU A C 1
ATOM 1512 O O . GLU A 1 185 ? 7.655 -5.866 14.402 1.00 75.25 185 GLU A O 1
ATOM 1517 N N . TRP A 1 186 ? 7.375 -8.072 14.700 1.00 66.69 186 TRP A N 1
ATOM 1518 C CA . TRP A 1 186 ? 6.843 -8.364 13.363 1.00 66.69 186 TRP A CA 1
ATOM 1519 C C . TRP A 1 186 ? 5.312 -8.216 13.258 1.00 66.69 186 TRP A C 1
ATOM 1521 O O . TRP A 1 186 ? 4.764 -8.215 12.151 1.00 66.69 186 TRP A O 1
ATOM 1531 N N . GLY A 1 187 ? 4.622 -8.038 14.391 1.00 70.94 187 GLY A N 1
ATOM 1532 C CA . GLY A 1 187 ? 3.187 -7.746 14.469 1.00 70.94 187 GLY A CA 1
ATOM 1533 C C . GLY A 1 187 ? 2.266 -8.952 14.229 1.00 70.94 187 GLY A C 1
ATOM 1534 O O . GLY A 1 187 ? 2.689 -10.103 14.149 1.00 70.94 187 GLY A O 1
ATOM 1535 N N . TYR A 1 188 ? 0.962 -8.695 14.086 1.00 73.31 188 TYR A N 1
ATOM 1536 C CA . TYR A 1 188 ? -0.058 -9.752 13.965 1.00 73.31 188 TYR A CA 1
ATOM 1537 C C . TYR A 1 188 ? 0.101 -10.651 12.732 1.00 73.31 188 TYR A C 1
ATOM 1539 O O . TYR A 1 188 ? -0.207 -11.841 12.783 1.00 73.31 188 TYR A O 1
ATOM 1547 N N . GLY A 1 189 ? 0.638 -10.120 11.629 1.00 67.38 189 GLY A N 1
ATOM 1548 C CA . GLY A 1 189 ? 0.831 -10.889 10.399 1.00 67.38 189 GLY A CA 1
ATOM 1549 C C . GLY A 1 189 ? 1.780 -12.079 10.571 1.00 67.38 189 GLY A C 1
ATOM 1550 O O . GLY A 1 189 ? 1.508 -13.163 10.054 1.00 67.38 189 GLY A O 1
ATOM 1551 N N . SER A 1 190 ? 2.878 -11.926 11.320 1.00 69.44 190 SER A N 1
ATOM 1552 C CA . SER A 1 190 ? 3.781 -13.051 11.601 1.00 69.44 190 SER A CA 1
ATOM 1553 C C . SER A 1 190 ? 3.140 -14.099 12.503 1.00 69.44 190 SER A C 1
ATOM 1555 O O . SER A 1 190 ? 3.371 -15.286 12.291 1.00 69.44 190 SER A O 1
ATOM 1557 N N . ILE A 1 191 ? 2.312 -13.672 13.460 1.00 74.44 191 ILE A N 1
ATOM 1558 C CA . ILE A 1 191 ? 1.614 -14.562 14.397 1.00 74.44 191 ILE A CA 1
ATOM 1559 C C . ILE A 1 191 ? 0.598 -15.421 13.641 1.00 74.44 191 ILE A C 1
ATOM 1561 O O . ILE A 1 191 ? 0.628 -16.641 13.761 1.00 74.44 191 ILE A O 1
ATOM 1565 N N . HIS A 1 192 ? -0.223 -14.818 12.776 1.00 75.62 192 HIS A N 1
ATOM 1566 C CA . HIS A 1 192 ? -1.152 -15.569 11.927 1.00 75.62 192 HIS A CA 1
ATOM 1567 C C . HIS A 1 192 ? -0.442 -16.563 11.005 1.00 75.62 192 HIS A C 1
ATOM 1569 O O . HIS A 1 192 ? -0.902 -17.692 10.839 1.00 75.62 192 HIS A O 1
ATOM 1575 N N . ASN A 1 193 ? 0.687 -16.169 10.409 1.00 73.38 193 ASN A N 1
ATOM 1576 C CA . ASN A 1 193 ? 1.465 -17.071 9.562 1.00 73.38 193 ASN A CA 1
ATOM 1577 C C . ASN A 1 193 ? 2.015 -18.267 10.354 1.00 73.38 193 ASN A C 1
ATOM 1579 O O . ASN A 1 193 ? 1.987 -19.391 9.856 1.00 73.38 193 ASN A O 1
ATOM 1583 N N . GLU A 1 194 ? 2.470 -18.047 11.587 1.00 79.44 194 GLU A N 1
ATOM 1584 C CA . GLU A 1 194 ? 2.932 -19.125 12.464 1.00 79.44 194 GLU A CA 1
ATOM 1585 C C . GLU A 1 194 ? 1.778 -20.024 12.934 1.00 79.44 194 GLU A C 1
ATOM 1587 O O . GLU A 1 194 ? 1.906 -21.247 12.894 1.00 79.44 194 GLU A O 1
ATOM 1592 N N . ALA A 1 195 ? 0.623 -19.454 13.287 1.00 80.88 195 ALA A N 1
ATOM 1593 C CA . ALA A 1 195 ? -0.575 -20.215 13.645 1.00 80.88 195 ALA A CA 1
ATOM 1594 C C . ALA A 1 195 ? -1.008 -21.134 12.491 1.00 80.88 195 ALA A C 1
ATOM 1596 O O . ALA A 1 195 ? -1.235 -22.333 12.678 1.00 80.88 195 ALA A O 1
ATOM 1597 N N . ARG A 1 196 ? -1.032 -20.593 11.265 1.00 79.44 196 ARG A N 1
ATOM 1598 C CA . ARG A 1 196 ? -1.308 -21.361 10.043 1.00 79.44 196 ARG A CA 1
ATOM 1599 C C . ARG A 1 196 ? -0.293 -22.479 9.830 1.00 79.44 196 ARG A C 1
ATOM 1601 O O . ARG A 1 196 ? -0.698 -23.601 9.537 1.00 79.44 196 ARG A O 1
ATOM 1608 N N . ARG A 1 197 ? 1.004 -22.205 10.013 1.00 80.38 197 ARG A N 1
ATOM 1609 C CA . ARG A 1 197 ? 2.061 -23.222 9.903 1.00 80.38 197 ARG A CA 1
ATOM 1610 C C . ARG A 1 197 ? 1.838 -24.364 10.896 1.00 80.38 197 ARG A C 1
ATOM 1612 O O . ARG A 1 197 ? 1.896 -25.522 10.497 1.00 80.38 197 ARG A O 1
ATOM 1619 N N . ARG A 1 198 ? 1.545 -24.060 12.165 1.00 83.69 198 ARG A N 1
ATOM 1620 C CA . ARG A 1 198 ? 1.287 -25.071 13.208 1.00 83.69 198 ARG A CA 1
ATOM 1621 C C . ARG A 1 198 ? 0.066 -25.926 12.897 1.00 83.69 198 ARG A C 1
ATOM 1623 O O . ARG A 1 198 ? 0.125 -27.144 13.047 1.00 83.69 198 ARG A O 1
ATOM 1630 N N . LYS A 1 199 ? -1.010 -25.304 12.411 1.00 85.94 199 LYS A N 1
ATOM 1631 C CA . LYS A 1 199 ? -2.203 -26.023 11.957 1.00 85.94 199 LYS A CA 1
ATOM 1632 C C . LYS A 1 199 ? -1.870 -26.985 10.813 1.00 85.94 199 LYS A C 1
ATOM 1634 O O . LYS A 1 199 ? -2.231 -28.154 10.879 1.00 85.94 199 LYS A O 1
ATOM 1639 N N . LEU A 1 200 ? -1.114 -26.514 9.822 1.00 83.94 200 LEU A N 1
ATOM 1640 C CA . LEU A 1 200 ? -0.689 -27.328 8.685 1.00 83.94 200 LEU A CA 1
ATOM 1641 C C . LEU A 1 200 ? 0.206 -28.503 9.119 1.00 83.94 200 LEU A C 1
ATOM 1643 O O . LEU A 1 200 ? 0.049 -29.610 8.619 1.00 83.94 200 LEU A O 1
ATOM 1647 N N . ILE A 1 201 ? 1.099 -28.302 10.093 1.00 86.50 201 ILE A N 1
ATOM 1648 C CA . ILE A 1 201 ? 1.916 -29.381 10.678 1.00 86.50 201 ILE A CA 1
ATOM 1649 C C . ILE A 1 201 ? 1.042 -30.432 11.363 1.00 86.50 201 ILE A C 1
ATOM 1651 O O . ILE A 1 201 ? 1.258 -31.628 11.165 1.00 86.50 201 ILE A O 1
ATOM 1655 N N . ALA A 1 202 ? 0.050 -29.999 12.144 1.00 88.31 202 ALA A N 1
ATOM 1656 C CA . ALA A 1 202 ? -0.877 -30.905 12.815 1.00 88.31 202 ALA A CA 1
ATOM 1657 C C . ALA A 1 202 ? -1.704 -31.730 11.812 1.00 88.31 202 ALA A C 1
ATOM 1659 O O . ALA A 1 202 ? -1.910 -32.921 12.029 1.00 88.31 202 ALA A O 1
ATOM 1660 N N . GLU A 1 203 ? -2.130 -31.123 10.701 1.00 89.50 203 GLU A N 1
ATOM 1661 C CA . GLU A 1 203 ? -2.868 -31.800 9.625 1.00 89.50 203 GLU A CA 1
ATOM 1662 C C . GLU A 1 203 ? -1.991 -32.781 8.829 1.00 89.50 203 GLU A C 1
ATOM 1664 O O . GLU A 1 203 ? -2.450 -33.861 8.457 1.00 89.50 203 GLU A O 1
ATOM 1669 N N . LEU A 1 204 ? -0.726 -32.431 8.575 1.00 88.06 204 LEU A N 1
ATOM 1670 C CA . LEU A 1 204 ? 0.202 -33.256 7.796 1.00 88.06 204 LEU A CA 1
ATOM 1671 C C . LEU A 1 204 ? 0.892 -34.354 8.621 1.00 88.06 204 LEU A C 1
ATOM 1673 O O . LEU A 1 204 ? 1.432 -35.296 8.040 1.00 88.06 204 LEU A O 1
ATOM 1677 N N . GLY A 1 205 ? 0.944 -34.219 9.950 1.00 90.62 205 GLY A N 1
ATOM 1678 C CA . GLY A 1 205 ? 1.699 -35.112 10.838 1.00 90.62 205 GLY A CA 1
ATOM 1679 C C . GLY A 1 205 ? 3.222 -35.050 10.640 1.00 90.62 205 GLY A C 1
ATOM 1680 O O . GLY A 1 205 ? 3.943 -35.947 11.074 1.00 90.62 205 GLY A O 1
ATOM 1681 N N . ARG A 1 206 ? 3.722 -34.012 9.957 1.00 87.50 206 ARG A N 1
ATOM 1682 C CA . ARG A 1 206 ? 5.141 -33.760 9.665 1.00 87.50 206 ARG A CA 1
ATOM 1683 C C . ARG A 1 206 ? 5.404 -32.259 9.592 1.00 87.50 206 ARG A C 1
ATOM 1685 O O . ARG A 1 206 ? 4.473 -31.474 9.436 1.00 87.50 206 ARG A O 1
ATOM 1692 N N . GLU A 1 207 ? 6.676 -31.870 9.629 1.00 83.19 207 GLU A N 1
ATOM 1693 C CA . GLU A 1 207 ? 7.074 -30.485 9.358 1.00 83.19 207 GLU A CA 1
ATOM 1694 C C . GLU A 1 207 ? 6.522 -29.997 8.008 1.00 83.19 207 GLU A C 1
ATOM 1696 O O . GLU A 1 207 ? 6.567 -30.708 6.993 1.00 83.19 207 GLU A O 1
ATOM 1701 N N . ALA A 1 208 ? 6.002 -28.769 8.013 1.00 77.00 208 ALA A N 1
ATOM 1702 C CA . ALA A 1 208 ? 5.472 -28.112 6.829 1.00 77.00 208 ALA A CA 1
ATOM 1703 C C . ALA A 1 208 ? 6.623 -27.508 6.019 1.00 77.00 208 ALA A C 1
ATOM 1705 O O . ALA A 1 208 ? 7.414 -26.704 6.518 1.00 77.00 208 ALA A O 1
ATOM 1706 N N . THR A 1 209 ? 6.713 -27.887 4.750 1.00 75.94 209 THR A N 1
ATOM 1707 C CA . THR A 1 209 ? 7.655 -27.295 3.801 1.00 75.94 209 THR A CA 1
ATOM 1708 C C . THR A 1 209 ? 7.102 -25.984 3.243 1.00 75.94 209 THR A C 1
ATOM 1710 O O . THR A 1 209 ? 5.914 -25.684 3.356 1.00 75.94 209 THR A O 1
ATOM 1713 N N . HIS A 1 210 ? 7.962 -25.191 2.599 1.00 60.44 210 HIS A N 1
ATOM 1714 C CA . HIS A 1 210 ? 7.521 -23.973 1.918 1.00 60.44 210 HIS A CA 1
ATOM 1715 C C . HIS A 1 210 ? 6.458 -24.257 0.845 1.00 60.44 210 HIS A C 1
ATOM 1717 O O . HIS A 1 210 ? 5.500 -23.499 0.722 1.00 60.44 210 HIS A O 1
ATOM 1723 N N . GLU A 1 211 ? 6.598 -25.367 0.117 1.00 70.06 211 GLU A N 1
ATOM 1724 C CA . GLU A 1 211 ? 5.648 -25.759 -0.925 1.00 70.06 211 GLU A CA 1
ATOM 1725 C C . GLU A 1 211 ? 4.277 -26.123 -0.339 1.00 70.06 211 GLU A C 1
ATOM 1727 O O . GLU A 1 211 ? 3.261 -25.750 -0.916 1.00 70.06 211 GLU A O 1
ATOM 1732 N N . ASP A 1 212 ? 4.235 -26.758 0.841 1.00 74.88 212 ASP A N 1
ATOM 1733 C CA . ASP A 1 212 ? 2.971 -27.071 1.524 1.00 74.88 212 ASP A CA 1
ATOM 1734 C C . ASP A 1 212 ? 2.191 -25.784 1.868 1.00 74.88 212 ASP A C 1
ATOM 1736 O O . ASP A 1 212 ? 0.977 -25.718 1.680 1.00 74.88 212 ASP A O 1
ATOM 1740 N N . VAL A 1 213 ? 2.890 -24.735 2.322 1.00 71.00 213 VAL A N 1
ATOM 1741 C CA . VAL A 1 213 ? 2.280 -23.426 2.625 1.00 71.00 213 VAL A CA 1
ATOM 1742 C C . VAL A 1 213 ? 1.784 -22.737 1.351 1.00 71.00 213 VAL A C 1
ATOM 1744 O O . VAL A 1 213 ? 0.670 -22.215 1.334 1.00 71.00 213 VAL A O 1
ATOM 1747 N N . LEU A 1 214 ? 2.584 -22.754 0.278 1.00 68.50 214 LEU A N 1
ATOM 1748 C CA . LEU A 1 214 ? 2.202 -22.155 -1.005 1.00 68.50 214 LEU A CA 1
ATOM 1749 C C . LEU A 1 214 ? 0.990 -22.848 -1.628 1.00 68.50 214 LEU A C 1
ATOM 1751 O O . LEU A 1 214 ? 0.143 -22.182 -2.219 1.00 68.50 214 LEU A O 1
ATOM 1755 N N . GLU A 1 215 ? 0.905 -24.171 -1.523 1.00 76.00 215 GLU A N 1
ATOM 1756 C CA . GLU A 1 215 ? -0.235 -24.928 -2.028 1.00 76.00 215 GLU A CA 1
ATOM 1757 C C . GLU A 1 215 ? -1.512 -24.604 -1.242 1.00 76.00 215 GLU A C 1
ATOM 1759 O O . GLU A 1 215 ? -2.578 -24.427 -1.833 1.00 76.00 215 GLU A O 1
ATOM 1764 N N . GLU A 1 216 ? -1.412 -24.430 0.076 1.00 74.19 216 GLU A N 1
ATOM 1765 C CA . GLU A 1 216 ? -2.545 -23.991 0.893 1.00 74.19 216 GLU A CA 1
ATOM 1766 C C . GLU A 1 216 ? -2.984 -22.557 0.552 1.00 74.19 216 GLU A C 1
ATOM 1768 O O . GLU A 1 216 ? -4.178 -22.286 0.408 1.00 74.19 216 GLU A O 1
ATOM 1773 N N . ASP A 1 217 ? -2.037 -21.641 0.326 1.00 65.94 217 ASP A N 1
ATOM 1774 C CA . ASP A 1 217 ? -2.340 -20.293 -0.167 1.00 65.94 217 ASP A CA 1
ATOM 1775 C C . ASP A 1 217 ? -3.032 -20.333 -1.537 1.00 65.94 217 ASP A C 1
ATOM 1777 O O . ASP A 1 217 ? -4.022 -19.627 -1.747 1.00 65.94 217 ASP A O 1
ATOM 1781 N N . ARG A 1 218 ? -2.575 -21.189 -2.461 1.00 71.50 218 ARG A N 1
ATOM 1782 C CA . ARG A 1 218 ? -3.231 -21.383 -3.764 1.00 71.50 218 ARG A CA 1
ATOM 1783 C C . ARG A 1 218 ? -4.661 -21.875 -3.602 1.00 71.50 218 ARG A C 1
ATOM 1785 O O . ARG A 1 218 ? -5.536 -21.335 -4.270 1.00 71.50 218 ARG A O 1
ATOM 1792 N N . LYS A 1 219 ? -4.927 -22.839 -2.717 1.00 74.44 219 LYS A N 1
ATOM 1793 C CA . LYS A 1 219 ? -6.290 -23.334 -2.452 1.00 74.44 219 LYS A CA 1
ATOM 1794 C C . LYS A 1 219 ? -7.194 -22.248 -1.887 1.00 74.44 219 LYS A C 1
ATOM 1796 O O . LYS A 1 219 ? -8.331 -22.115 -2.334 1.00 74.44 219 LYS A O 1
ATOM 1801 N N . ILE A 1 220 ? -6.699 -21.445 -0.943 1.00 67.56 220 ILE A N 1
ATOM 1802 C CA . ILE A 1 220 ? -7.448 -20.303 -0.404 1.00 67.56 220 ILE A CA 1
ATOM 1803 C C . ILE A 1 220 ? -7.747 -19.308 -1.524 1.00 67.56 220 ILE A C 1
ATOM 1805 O O . ILE A 1 220 ? -8.899 -18.918 -1.693 1.00 67.56 220 ILE A O 1
ATOM 1809 N N . MET A 1 221 ? -6.749 -18.946 -2.331 1.00 57.41 221 MET A N 1
ATOM 1810 C CA . MET A 1 221 ? -6.922 -18.008 -3.442 1.00 57.41 221 MET A CA 1
ATOM 1811 C C . MET A 1 221 ? -7.852 -18.550 -4.526 1.00 57.41 221 MET A C 1
ATOM 1813 O O . MET A 1 221 ? -8.669 -17.800 -5.044 1.00 57.41 221 MET A O 1
ATOM 1817 N N . GLN A 1 222 ? -7.795 -19.844 -4.838 1.00 61.50 222 GLN A N 1
ATOM 1818 C CA . GLN A 1 222 ? -8.719 -20.501 -5.762 1.00 61.50 222 GLN A CA 1
ATOM 1819 C C . GLN A 1 222 ? -10.139 -20.542 -5.203 1.00 61.50 222 GLN A C 1
ATOM 1821 O O . GLN A 1 222 ? -11.078 -20.265 -5.940 1.00 61.50 222 GLN A O 1
ATOM 1826 N N . LYS A 1 223 ? -10.315 -20.818 -3.906 1.00 60.22 223 LYS A N 1
ATOM 1827 C CA . LYS A 1 223 ? -11.622 -20.764 -3.238 1.00 60.22 223 LYS A CA 1
ATOM 1828 C C . LYS A 1 223 ? -12.194 -19.348 -3.270 1.00 60.22 223 LYS A C 1
ATOM 1830 O O . LYS A 1 223 ? -13.358 -19.162 -3.614 1.00 60.22 223 LYS A O 1
ATOM 1835 N N . VAL A 1 224 ? -11.365 -18.349 -2.974 1.00 55.66 224 VAL A N 1
ATOM 1836 C CA . VAL A 1 224 ? -11.724 -16.932 -3.078 1.00 55.66 224 VAL A CA 1
ATOM 1837 C C . VAL A 1 224 ? -12.096 -16.593 -4.522 1.00 55.66 224 VAL A C 1
ATOM 1839 O O . VAL A 1 224 ? -13.187 -16.088 -4.740 1.00 55.66 224 VAL A O 1
ATOM 1842 N N . ALA A 1 225 ? -11.275 -16.952 -5.510 1.00 52.44 225 ALA A N 1
ATOM 1843 C CA . ALA A 1 225 ? -11.552 -16.730 -6.930 1.00 52.44 225 ALA A CA 1
ATOM 1844 C C . ALA A 1 225 ? -12.82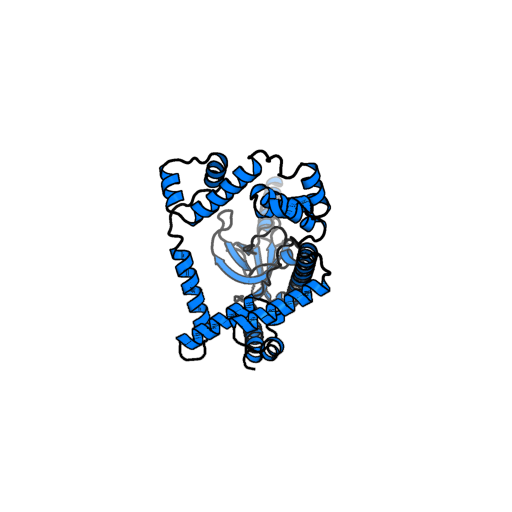6 -17.451 -7.411 1.00 52.44 225 ALA A C 1
ATOM 1846 O O . ALA A 1 225 ? -13.579 -16.894 -8.200 1.00 52.44 225 ALA A O 1
ATOM 1847 N N . SER A 1 226 ? -13.118 -18.650 -6.896 1.00 52.97 226 SER A N 1
ATOM 1848 C CA . SER A 1 226 ? -14.338 -19.403 -7.220 1.00 52.97 226 SER A CA 1
ATOM 1849 C C . SER A 1 226 ? -15.613 -18.782 -6.638 1.00 52.97 226 SER A C 1
ATOM 1851 O O . SER A 1 226 ? -16.685 -18.972 -7.205 1.00 52.97 226 SER A O 1
ATOM 1853 N N . ASN A 1 227 ? -15.500 -17.990 -5.562 1.00 50.72 227 ASN A N 1
ATOM 1854 C CA . ASN A 1 227 ? -16.597 -17.171 -5.033 1.00 50.72 227 ASN A CA 1
ATOM 1855 C C . ASN A 1 227 ? -16.847 -15.899 -5.865 1.00 50.72 227 ASN A C 1
ATOM 1857 O O . ASN A 1 227 ? -17.829 -15.201 -5.622 1.00 50.72 227 ASN A O 1
ATOM 1861 N N . TYR A 1 228 ? -15.994 -15.613 -6.854 1.00 50.97 228 TYR A N 1
ATOM 1862 C CA . TYR A 1 228 ? -16.189 -14.554 -7.844 1.00 50.97 228 TYR A CA 1
ATOM 1863 C C . TYR A 1 228 ? -16.364 -15.169 -9.242 1.00 50.97 228 TYR A C 1
ATOM 1865 O O . TYR A 1 228 ? -15.518 -14.974 -10.118 1.00 50.97 228 TYR A O 1
ATOM 1873 N N . PRO A 1 229 ? -17.423 -15.969 -9.471 1.00 44.72 229 PRO A N 1
ATOM 1874 C CA . PRO A 1 229 ? -17.617 -16.622 -10.750 1.00 44.72 229 PRO A CA 1
ATOM 1875 C C . PRO A 1 229 ? -17.939 -15.575 -11.820 1.00 44.72 229 PRO A C 1
ATOM 1877 O O . PRO A 1 229 ? -18.949 -14.886 -11.741 1.00 44.72 229 PRO A O 1
ATOM 1880 N N . ASN A 1 230 ? -17.057 -15.483 -12.815 1.00 50.09 230 ASN A N 1
ATOM 1881 C CA . ASN A 1 230 ? -17.258 -14.959 -14.169 1.00 50.09 230 ASN A CA 1
ATOM 1882 C C . ASN A 1 230 ? -18.708 -14.560 -14.535 1.00 50.09 230 ASN A C 1
ATOM 1884 O O . ASN A 1 230 ? -19.425 -15.331 -15.173 1.00 50.09 230 ASN A O 1
ATOM 1888 N N . GLN A 1 231 ? -19.102 -13.334 -14.199 1.00 53.59 231 GLN A N 1
ATOM 1889 C CA . GLN A 1 231 ? -20.217 -12.591 -14.788 1.00 53.59 231 GLN A CA 1
ATOM 1890 C C . GLN A 1 231 ? -19.808 -11.117 -14.792 1.00 53.59 231 GLN A C 1
ATOM 1892 O O . GLN A 1 231 ? -19.132 -10.683 -13.863 1.00 53.59 231 GLN A O 1
ATOM 1897 N N . GLU A 1 232 ? -20.158 -10.371 -15.841 1.00 68.00 232 GLU A N 1
ATOM 1898 C CA . GLU A 1 232 ? -19.909 -8.928 -15.942 1.00 68.00 232 GLU A CA 1
ATOM 1899 C C . GLU A 1 232 ? -20.481 -8.220 -14.706 1.00 68.00 232 GLU A C 1
ATOM 1901 O O . GLU A 1 232 ? -21.691 -7.970 -14.625 1.00 68.00 232 GLU A O 1
ATOM 1906 N N . CYS A 1 233 ? -19.610 -7.956 -13.725 1.00 75.00 233 CYS A N 1
ATOM 1907 C CA . CYS A 1 233 ? -19.933 -7.197 -12.526 1.00 75.00 233 CYS A CA 1
ATOM 1908 C C . CYS A 1 233 ? -20.597 -5.871 -12.909 1.00 75.00 233 CYS A C 1
ATOM 1910 O O . CYS A 1 233 ? -20.465 -5.390 -14.037 1.00 75.00 233 CYS A O 1
ATOM 1912 N N . LEU A 1 234 ? -21.305 -5.265 -11.958 1.00 76.06 234 LEU A N 1
ATOM 1913 C CA . LEU A 1 234 ? -21.724 -3.876 -12.109 1.00 76.06 234 LEU A CA 1
ATOM 1914 C C . LEU A 1 234 ? -20.512 -2.997 -12.423 1.00 76.06 234 LEU A C 1
ATOM 1916 O O . LEU A 1 234 ? -19.492 -3.069 -11.732 1.00 76.06 234 LEU A O 1
ATOM 1920 N N . GLU A 1 235 ? -20.644 -2.182 -13.462 1.00 78.06 235 GLU A N 1
ATOM 1921 C CA . GLU A 1 235 ? -19.692 -1.131 -13.776 1.00 78.06 235 GLU A CA 1
ATOM 1922 C C . GLU A 1 235 ? -19.750 -0.056 -12.677 1.00 78.06 235 GLU A C 1
ATOM 1924 O O . GLU A 1 235 ? -20.806 0.137 -12.062 1.00 78.06 235 GLU A O 1
ATOM 1929 N N . PRO A 1 236 ? -18.658 0.686 -12.414 1.00 75.50 236 PRO A N 1
ATOM 1930 C CA . PRO A 1 236 ? -18.619 1.670 -11.330 1.00 75.50 236 PRO A CA 1
ATOM 1931 C C . PRO A 1 236 ? -19.785 2.670 -11.347 1.00 75.50 236 PRO A C 1
ATOM 1933 O O . PRO A 1 236 ? -20.352 2.961 -10.295 1.00 75.50 236 PRO A O 1
ATOM 1936 N N . TYR A 1 237 ? -20.201 3.126 -12.534 1.00 78.69 237 TYR A N 1
ATOM 1937 C CA . TYR A 1 237 ? -21.311 4.071 -12.679 1.00 78.69 237 TYR A CA 1
ATOM 1938 C C . TYR A 1 237 ? -22.670 3.469 -12.278 1.00 78.69 237 TYR A C 1
ATOM 1940 O O . TYR A 1 237 ? -23.519 4.184 -11.760 1.00 78.69 237 TYR A O 1
ATOM 1948 N N . GLU A 1 238 ? -22.884 2.161 -12.462 1.00 84.06 238 GLU A N 1
ATOM 1949 C CA . GLU A 1 238 ? -24.120 1.478 -12.048 1.00 84.06 238 GLU A CA 1
ATOM 1950 C C . GLU A 1 238 ? -24.175 1.329 -10.520 1.00 84.06 238 GLU A C 1
ATOM 1952 O O . GLU A 1 238 ? -25.238 1.415 -9.905 1.00 84.06 238 GLU A O 1
ATOM 1957 N N . ILE A 1 239 ? -23.016 1.125 -9.885 1.00 80.62 239 ILE A N 1
ATOM 1958 C CA . ILE A 1 239 ? -22.894 1.080 -8.422 1.00 80.62 239 ILE A CA 1
ATOM 1959 C C . ILE A 1 239 ? -23.168 2.467 -7.821 1.00 80.62 239 ILE A C 1
ATOM 1961 O O . ILE A 1 239 ? -23.805 2.564 -6.768 1.00 80.62 239 ILE A O 1
ATOM 1965 N N . GLU A 1 240 ? -22.697 3.535 -8.469 1.00 79.00 240 GLU A N 1
ATOM 1966 C CA . GLU A 1 240 ? -23.002 4.923 -8.096 1.00 79.00 240 GLU A CA 1
ATOM 1967 C C . GLU A 1 240 ? -24.493 5.238 -8.278 1.00 79.00 240 GLU A C 1
ATOM 1969 O O . GLU A 1 240 ? -25.142 5.638 -7.311 1.00 79.00 240 GLU A O 1
ATOM 1974 N N . GLU A 1 241 ? -25.066 4.954 -9.453 1.00 82.94 241 GLU A N 1
ATOM 1975 C CA . 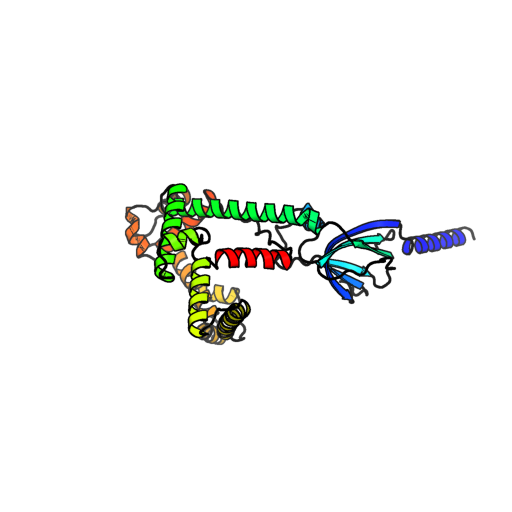GLU A 1 241 ? -26.491 5.164 -9.753 1.00 82.94 241 GLU A CA 1
ATOM 1976 C C . GLU A 1 241 ? -27.390 4.465 -8.727 1.00 82.94 241 GLU A C 1
ATOM 1978 O O . GLU A 1 241 ? -28.289 5.087 -8.151 1.00 82.94 241 GLU A O 1
ATOM 1983 N N . TYR A 1 242 ? -27.118 3.191 -8.430 1.00 85.44 242 TYR A N 1
ATOM 1984 C CA . TYR A 1 242 ? -27.852 2.458 -7.403 1.00 85.44 242 TYR A CA 1
ATOM 1985 C C . TYR A 1 242 ? -27.642 3.048 -6.004 1.00 85.44 242 TYR A C 1
ATOM 1987 O O . TYR A 1 242 ? -28.578 3.114 -5.206 1.00 85.44 242 TYR A O 1
ATOM 1995 N N . GLY A 1 243 ? -26.421 3.481 -5.681 1.00 82.44 243 GLY A N 1
ATOM 1996 C CA . GLY A 1 243 ? -26.106 4.123 -4.407 1.00 82.44 243 GLY A CA 1
ATOM 1997 C C . GLY A 1 243 ? -26.934 5.389 -4.167 1.00 82.44 243 GLY A C 1
ATOM 1998 O O . GLY A 1 243 ? -27.459 5.596 -3.069 1.00 82.44 243 GLY A O 1
ATOM 1999 N N . GLU A 1 244 ? -27.118 6.205 -5.198 1.00 79.38 244 GLU A N 1
ATOM 2000 C CA . GLU A 1 244 ? -27.871 7.458 -5.118 1.00 79.38 244 GLU A CA 1
ATOM 2001 C C . GLU A 1 244 ? -29.387 7.232 -5.159 1.00 79.38 244 GLU A C 1
ATOM 2003 O O . GLU A 1 244 ? -30.132 7.744 -4.316 1.00 79.38 244 GLU A O 1
ATOM 2008 N N . THR A 1 245 ? -29.852 6.422 -6.108 1.00 82.06 245 THR A N 1
ATOM 2009 C CA . THR A 1 245 ? -31.280 6.301 -6.446 1.00 82.06 245 THR A CA 1
ATOM 2010 C C . THR A 1 245 ? -31.963 5.101 -5.792 1.00 82.06 245 THR A C 1
ATOM 2012 O O . THR A 1 245 ? -33.172 5.119 -5.568 1.00 82.06 245 THR A O 1
ATOM 2015 N N . GLY A 1 246 ? -31.203 4.059 -5.445 1.00 82.12 246 GLY A N 1
ATOM 2016 C CA . GLY A 1 246 ? -31.731 2.756 -5.039 1.00 82.12 246 GLY A CA 1
ATOM 2017 C C . GLY A 1 246 ? -32.331 1.945 -6.193 1.00 82.12 246 GLY A C 1
ATOM 2018 O O . GLY A 1 246 ? -33.047 0.980 -5.932 1.00 82.12 246 GLY A O 1
ATOM 2019 N N . THR A 1 247 ? -32.085 2.333 -7.449 1.00 86.94 247 THR A N 1
ATOM 2020 C CA . THR A 1 247 ? -32.684 1.707 -8.636 1.00 86.94 247 THR A CA 1
ATOM 2021 C C . THR A 1 247 ? -31.634 1.312 -9.669 1.00 86.94 247 THR A C 1
ATOM 2023 O O . THR A 1 247 ? -30.614 1.977 -9.793 1.00 86.94 247 THR A O 1
ATOM 2026 N N . LEU A 1 248 ? -31.889 0.214 -10.387 1.00 88.06 248 LEU A N 1
ATOM 2027 C CA . LEU A 1 248 ? -31.130 -0.272 -11.545 1.00 88.06 248 LEU A CA 1
ATOM 2028 C C . LEU A 1 248 ? -32.087 -1.006 -12.505 1.00 88.06 248 LEU A C 1
ATOM 2030 O O . LEU A 1 248 ? -33.176 -1.408 -12.080 1.00 88.06 248 LEU A O 1
ATOM 2034 N N . PRO A 1 249 ? -31.693 -1.244 -13.770 1.00 88.81 249 PRO A N 1
ATOM 2035 C CA . PRO A 1 249 ? -32.412 -2.153 -14.660 1.00 88.81 249 PRO A CA 1
ATOM 2036 C C . PRO A 1 249 ? -32.610 -3.542 -14.028 1.00 88.81 249 PRO A C 1
ATOM 2038 O O . PRO A 1 249 ? -31.735 -4.045 -13.324 1.00 88.81 249 PRO A O 1
ATOM 2041 N N . GLU A 1 250 ? -33.746 -4.192 -14.295 1.00 85.06 250 GLU A N 1
ATOM 2042 C CA . GLU A 1 250 ? -34.162 -5.440 -13.627 1.00 85.06 250 GLU A CA 1
ATOM 2043 C C . GLU A 1 250 ? -33.124 -6.572 -13.734 1.00 85.06 250 GLU A C 1
ATOM 2045 O O . GLU A 1 250 ? -32.805 -7.236 -12.748 1.00 85.06 250 GLU A O 1
ATOM 2050 N N . ASN A 1 251 ? -32.520 -6.747 -14.910 1.00 79.50 251 ASN A N 1
ATOM 2051 C CA . ASN A 1 251 ? -31.447 -7.720 -15.130 1.00 79.50 251 ASN A CA 1
ATOM 2052 C C . ASN A 1 251 ? -30.191 -7.419 -14.289 1.00 79.50 251 ASN A C 1
ATOM 2054 O O . ASN A 1 251 ? -29.516 -8.344 -13.834 1.00 79.50 251 ASN A O 1
ATOM 2058 N N . ARG A 1 252 ? -29.884 -6.139 -14.056 1.00 84.44 252 ARG A N 1
ATOM 2059 C CA . ARG A 1 252 ? -28.749 -5.703 -13.232 1.00 84.44 252 ARG A CA 1
ATOM 2060 C C . ARG A 1 252 ? -29.069 -5.789 -11.739 1.00 84.44 252 ARG A C 1
ATOM 2062 O O . ARG A 1 252 ? -28.193 -6.172 -10.972 1.00 84.44 252 ARG A O 1
ATOM 2069 N N . LEU A 1 253 ? -30.319 -5.562 -11.326 1.00 84.00 253 LEU A N 1
ATOM 2070 C CA . LEU A 1 253 ? -30.783 -5.830 -9.955 1.00 84.00 253 LEU A CA 1
ATOM 2071 C C . LEU A 1 253 ? -30.719 -7.320 -9.603 1.00 84.00 253 LEU A C 1
ATOM 2073 O O . LEU A 1 253 ? -30.273 -7.682 -8.514 1.00 84.00 253 LEU A O 1
ATOM 2077 N N . LEU A 1 254 ? -31.129 -8.197 -10.524 1.00 79.31 254 LEU A N 1
ATOM 2078 C CA . LEU A 1 254 ? -30.998 -9.646 -10.352 1.00 79.31 254 LEU A CA 1
ATOM 2079 C C . LEU A 1 254 ? -29.530 -10.052 -10.174 1.00 79.31 254 LEU A C 1
ATOM 2081 O O . LEU A 1 254 ? -29.218 -10.835 -9.277 1.00 79.31 254 LEU A O 1
ATOM 2085 N N . HIS A 1 255 ? -28.624 -9.468 -10.966 1.00 82.25 255 HIS A N 1
ATOM 2086 C CA . HIS A 1 255 ? -27.187 -9.665 -10.781 1.00 82.25 255 HIS A CA 1
ATOM 2087 C C . HIS A 1 255 ? -26.700 -9.124 -9.431 1.00 82.25 255 HIS A C 1
ATOM 2089 O O . HIS A 1 255 ? -26.007 -9.842 -8.719 1.00 82.25 255 HIS A O 1
ATOM 2095 N N . LEU A 1 256 ? -27.080 -7.902 -9.040 1.00 81.75 256 LEU A N 1
ATOM 2096 C CA . LEU A 1 256 ? -26.704 -7.299 -7.758 1.00 81.75 256 LEU A CA 1
ATOM 2097 C C . LEU A 1 256 ? -27.061 -8.210 -6.576 1.00 81.75 256 LEU A C 1
ATOM 2099 O O . LEU A 1 256 ? -26.241 -8.407 -5.687 1.00 81.75 256 LEU A O 1
ATOM 2103 N N . ASN A 1 257 ? -28.258 -8.800 -6.591 1.00 77.75 257 ASN A N 1
ATOM 2104 C CA . ASN A 1 257 ? -28.718 -9.714 -5.545 1.00 77.75 257 ASN A CA 1
ATOM 2105 C C . ASN A 1 257 ? -27.992 -11.071 -5.565 1.00 77.75 257 ASN A C 1
ATOM 2107 O O . ASN A 1 257 ? -27.877 -11.719 -4.526 1.00 77.75 257 ASN A O 1
ATOM 2111 N N . GLY A 1 258 ? -27.512 -11.510 -6.732 1.00 68.38 258 GLY A N 1
ATOM 2112 C CA . GLY A 1 258 ? -26.766 -12.762 -6.897 1.00 68.38 258 GLY A CA 1
ATOM 2113 C C . GLY A 1 258 ? -25.248 -12.634 -6.713 1.00 68.38 258 GLY A C 1
ATOM 2114 O O . GLY A 1 258 ? -24.586 -13.621 -6.400 1.00 68.38 258 GLY A O 1
ATOM 2115 N N . CYS A 1 259 ? -24.682 -11.437 -6.889 1.00 73.62 259 CYS A N 1
ATOM 2116 C CA . CYS A 1 259 ? -23.246 -11.175 -6.846 1.00 73.62 259 CYS A CA 1
ATOM 2117 C C . CYS A 1 259 ? -22.844 -10.513 -5.524 1.00 73.62 259 CYS A C 1
ATOM 2119 O O . CYS A 1 259 ? -23.050 -9.318 -5.313 1.00 73.62 259 CYS A O 1
ATOM 2121 N N . THR A 1 260 ? -22.183 -11.274 -4.646 1.00 70.94 260 THR A N 1
ATOM 2122 C CA . THR A 1 260 ? -21.745 -10.790 -3.325 1.00 70.94 260 THR A CA 1
ATOM 2123 C C . THR A 1 260 ? -20.845 -9.551 -3.407 1.00 70.94 260 THR A C 1
ATOM 2125 O O . THR A 1 260 ? -20.993 -8.644 -2.591 1.00 70.94 260 THR A O 1
ATOM 2128 N N . SER A 1 261 ? -19.946 -9.469 -4.397 1.00 71.81 261 SER A N 1
ATOM 2129 C CA . SER A 1 261 ? -19.055 -8.309 -4.571 1.00 71.81 261 SER A CA 1
ATOM 2130 C C . SER A 1 261 ? -19.832 -7.033 -4.893 1.00 71.81 261 SER A C 1
ATOM 2132 O O . SER A 1 261 ? -19.690 -6.024 -4.199 1.00 71.81 261 SER A O 1
ATOM 2134 N N . CYS A 1 262 ? -20.693 -7.089 -5.915 1.00 75.75 262 CYS A N 1
ATOM 2135 C CA . CYS A 1 262 ? -21.513 -5.954 -6.325 1.00 75.75 262 CYS A CA 1
ATOM 2136 C C . CYS A 1 262 ? -22.486 -5.551 -5.218 1.00 75.75 262 CYS A C 1
ATOM 2138 O O . CYS A 1 262 ? -22.623 -4.361 -4.948 1.00 75.75 262 CYS A O 1
ATOM 2140 N N . TYR A 1 263 ? -23.088 -6.521 -4.519 1.00 79.06 263 TYR A N 1
ATOM 2141 C CA . TYR A 1 263 ? -23.955 -6.254 -3.373 1.00 79.06 263 TYR A CA 1
ATOM 2142 C C . TYR A 1 263 ? -23.236 -5.465 -2.279 1.00 79.06 263 TYR A C 1
ATOM 2144 O O . TYR A 1 263 ? -23.757 -4.454 -1.808 1.00 79.06 263 TYR A O 1
ATOM 2152 N N . ILE A 1 264 ? -22.031 -5.898 -1.888 1.00 74.69 264 ILE A N 1
ATOM 2153 C CA . ILE A 1 264 ? -21.231 -5.219 -0.862 1.00 74.69 264 ILE A CA 1
ATOM 2154 C C . ILE A 1 264 ? -20.891 -3.794 -1.309 1.00 74.69 264 ILE A C 1
ATOM 2156 O O . ILE A 1 264 ? -21.143 -2.851 -0.560 1.00 74.69 264 ILE A O 1
ATOM 2160 N N . GLN A 1 265 ? -20.364 -3.621 -2.524 1.00 76.88 265 GLN A N 1
ATOM 2161 C CA . GLN A 1 265 ? -19.960 -2.307 -3.036 1.00 76.88 265 GLN A CA 1
ATOM 2162 C C . GLN A 1 265 ? -21.149 -1.340 -3.146 1.00 76.88 265 GLN A C 1
ATOM 2164 O O . GLN A 1 265 ? -21.091 -0.224 -2.628 1.00 76.88 265 GLN A O 1
ATOM 2169 N N . ALA A 1 266 ? -22.261 -1.785 -3.735 1.00 80.81 266 ALA A N 1
ATOM 2170 C CA . ALA A 1 266 ? -23.466 -0.975 -3.887 1.00 80.81 266 ALA A CA 1
ATOM 2171 C C . ALA A 1 266 ? -24.112 -0.644 -2.533 1.00 80.81 266 ALA A C 1
ATOM 2173 O O . ALA A 1 266 ? -24.575 0.475 -2.322 1.00 80.81 266 ALA A O 1
ATOM 2174 N N . SER A 1 267 ? -24.084 -1.578 -1.577 1.00 78.12 267 SER A N 1
ATOM 2175 C CA . SER A 1 267 ? -24.566 -1.342 -0.211 1.00 78.12 267 SER A CA 1
ATOM 2176 C C . SER A 1 267 ? -23.709 -0.321 0.537 1.00 78.12 267 SER A C 1
ATOM 2178 O O . SER A 1 267 ? -24.251 0.498 1.279 1.00 78.12 267 SER A O 1
ATOM 2180 N N . ILE A 1 268 ? -22.384 -0.337 0.355 1.00 79.69 268 ILE A N 1
ATOM 2181 C CA . ILE A 1 268 ? -21.484 0.679 0.924 1.00 79.69 268 ILE A CA 1
ATOM 2182 C C . ILE A 1 268 ? -21.825 2.054 0.345 1.00 79.69 268 ILE A C 1
ATOM 2184 O O . ILE A 1 268 ? -22.065 2.982 1.118 1.00 79.69 268 ILE A O 1
ATOM 2188 N N . ASN A 1 269 ? -21.931 2.175 -0.982 1.00 78.75 269 ASN A N 1
ATOM 2189 C CA . ASN A 1 269 ? -22.292 3.438 -1.631 1.00 78.75 269 ASN A CA 1
ATOM 2190 C C . ASN A 1 269 ? -23.669 3.939 -1.190 1.00 78.75 269 ASN A C 1
ATOM 2192 O O . ASN A 1 269 ? -23.803 5.103 -0.812 1.00 78.75 269 ASN A O 1
ATOM 2196 N N . ARG A 1 270 ? -24.676 3.059 -1.138 1.00 79.25 270 ARG A N 1
ATOM 2197 C CA . ARG A 1 270 ? -26.021 3.421 -0.678 1.00 79.25 270 ARG A CA 1
ATOM 2198 C C . ARG A 1 270 ? -26.019 3.909 0.766 1.00 79.25 270 ARG A C 1
ATOM 2200 O O . ARG A 1 270 ? -26.634 4.928 1.072 1.00 79.25 270 ARG A O 1
ATOM 2207 N N . ASN A 1 271 ? -25.308 3.214 1.653 1.00 79.44 271 ASN A N 1
ATOM 2208 C CA . ASN A 1 271 ? -25.176 3.634 3.044 1.00 79.44 271 ASN A CA 1
ATOM 2209 C C . ASN A 1 271 ? -24.470 4.990 3.150 1.00 79.44 271 ASN A C 1
ATOM 2211 O O . ASN A 1 271 ? -24.977 5.869 3.837 1.00 79.44 271 ASN A O 1
ATOM 2215 N N . ASN A 1 272 ? -23.363 5.203 2.438 1.00 77.31 272 ASN A N 1
ATOM 2216 C CA . ASN A 1 272 ? -22.660 6.488 2.436 1.00 77.31 272 ASN A CA 1
ATOM 2217 C C . ASN A 1 272 ? -23.552 7.624 1.919 1.00 77.31 272 ASN A C 1
ATOM 2219 O O . ASN A 1 272 ? -23.590 8.700 2.520 1.00 77.31 272 ASN A O 1
ATOM 2223 N N . TRP A 1 273 ? -24.320 7.384 0.853 1.00 78.69 273 TRP A N 1
ATOM 2224 C CA . TRP A 1 273 ? -25.260 8.367 0.319 1.00 78.69 273 TRP A CA 1
ATOM 2225 C C . TRP A 1 273 ? -26.336 8.731 1.346 1.00 78.69 273 TRP A C 1
ATOM 2227 O O . TRP A 1 273 ? -26.536 9.907 1.644 1.00 78.69 273 TRP A O 1
ATOM 2237 N N . VAL A 1 274 ? -26.967 7.736 1.979 1.00 75.56 274 VAL A N 1
ATOM 2238 C CA . VAL A 1 274 ? -27.968 7.967 3.034 1.00 75.56 274 VAL A CA 1
ATOM 2239 C C . VAL A 1 274 ? -27.360 8.744 4.204 1.00 75.56 274 VAL A C 1
ATOM 2241 O O . VAL A 1 274 ? -27.975 9.686 4.700 1.00 75.56 274 VAL A O 1
ATOM 2244 N N . LEU A 1 275 ? -26.143 8.409 4.632 1.00 77.94 275 LEU A N 1
ATOM 2245 C CA . LEU A 1 275 ? -25.475 9.084 5.750 1.00 77.94 275 LEU A CA 1
ATOM 2246 C C . LEU A 1 275 ? -25.089 10.535 5.424 1.00 77.94 275 LEU A C 1
ATOM 2248 O O . LEU A 1 275 ? -25.074 11.376 6.323 1.00 77.94 275 LEU A O 1
ATOM 2252 N N . THR A 1 276 ? -24.824 10.851 4.158 1.00 71.69 276 THR A N 1
ATOM 2253 C CA . THR A 1 276 ? -24.456 12.204 3.707 1.00 71.69 276 THR A CA 1
ATOM 2254 C C . THR A 1 276 ? -25.668 13.078 3.369 1.00 71.69 276 THR A C 1
ATOM 2256 O O . THR A 1 276 ? -25.609 14.284 3.597 1.00 71.69 276 THR A O 1
ATOM 2259 N N . HIS A 1 277 ? -26.777 12.488 2.907 1.00 73.56 277 HIS A N 1
ATOM 2260 C CA . HIS A 1 277 ? -27.956 13.218 2.415 1.00 73.56 277 HIS A CA 1
ATOM 2261 C C . HIS A 1 277 ? -29.156 13.212 3.373 1.00 73.56 277 HIS A C 1
ATOM 2263 O O . HIS A 1 277 ? -30.100 13.977 3.175 1.00 73.56 277 HIS A O 1
ATOM 2269 N N . THR A 1 278 ? -29.139 12.401 4.437 1.00 70.50 278 THR A N 1
ATOM 2270 C CA . THR A 1 278 ? -30.165 12.484 5.489 1.00 70.50 278 THR A CA 1
ATOM 2271 C C . THR A 1 278 ? -29.913 13.721 6.360 1.00 70.50 278 THR A C 1
ATOM 2273 O O . THR A 1 278 ? -28.799 13.868 6.882 1.00 70.50 278 THR A O 1
ATOM 2276 N N . PRO A 1 279 ? -30.913 14.602 6.567 1.00 71.19 279 PRO A N 1
ATOM 2277 C CA . PRO A 1 279 ? -30.769 15.750 7.454 1.00 71.19 279 PRO A CA 1
ATOM 2278 C C . PRO A 1 279 ? -30.338 15.316 8.863 1.00 71.19 279 PRO A C 1
ATOM 2280 O O . PRO A 1 279 ? -30.859 14.322 9.378 1.00 71.19 279 PRO A O 1
ATOM 2283 N N . PRO A 1 280 ? -29.399 16.031 9.505 1.00 76.38 280 PRO A N 1
ATOM 2284 C CA . PRO A 1 280 ? -29.013 15.722 10.874 1.00 76.38 280 PRO A CA 1
ATOM 2285 C C . PRO A 1 280 ? -30.214 15.899 11.810 1.00 76.38 280 PRO A C 1
ATOM 2287 O O . PRO A 1 280 ? -30.937 16.893 11.733 1.00 76.38 280 PRO A O 1
ATOM 2290 N N . GLY A 1 281 ? -30.413 14.934 12.709 1.00 78.88 281 GLY A N 1
ATOM 2291 C CA . GLY A 1 281 ? -31.342 15.092 13.823 1.00 78.88 281 GLY A CA 1
ATOM 2292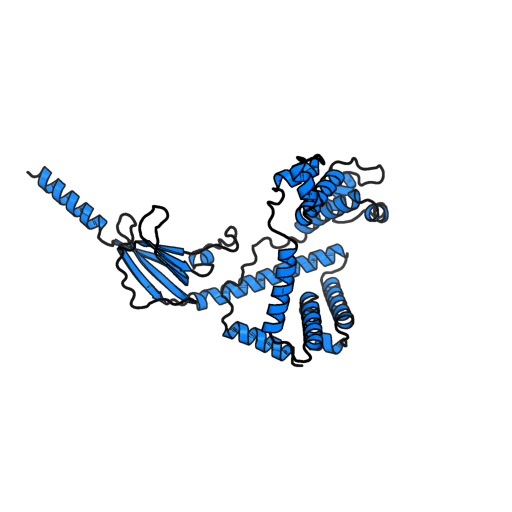 C C . GLY A 1 281 ? -30.846 16.155 14.814 1.00 78.88 281 GLY A C 1
ATOM 2293 O O . GLY A 1 281 ? -29.679 16.543 14.767 1.00 78.88 281 GLY A O 1
ATOM 2294 N N . PRO A 1 282 ? -31.692 16.606 15.754 1.00 81.31 282 PRO A N 1
ATOM 2295 C CA . PRO A 1 282 ? -31.338 17.659 16.713 1.00 81.31 282 PRO A CA 1
ATOM 2296 C C . PRO A 1 282 ? -30.166 17.289 17.641 1.00 81.31 282 PRO A C 1
ATOM 2298 O O . PRO A 1 282 ? -29.500 18.170 18.178 1.00 81.31 282 PRO A O 1
ATOM 2301 N N . GLU A 1 283 ? -29.899 15.994 17.822 1.00 83.38 283 GLU A N 1
ATOM 2302 C CA . GLU A 1 283 ? -28.772 15.489 18.616 1.00 83.38 283 GLU A CA 1
ATOM 2303 C C . GLU A 1 283 ? -27.505 15.207 17.796 1.00 83.38 283 GLU A C 1
ATOM 2305 O O . GLU A 1 283 ? -26.458 14.896 18.370 1.00 83.38 283 GLU A O 1
ATOM 2310 N N . CYS A 1 284 ? -27.591 15.296 16.465 1.00 87.81 284 CYS A N 1
ATOM 2311 C CA . CYS A 1 284 ? -26.446 15.118 15.582 1.00 87.81 284 CYS A CA 1
ATOM 2312 C C . CYS A 1 284 ? -25.534 16.350 15.602 1.00 87.81 284 CYS A C 1
ATOM 2314 O O . CYS A 1 284 ? -25.926 17.427 16.050 1.00 87.81 284 CYS A O 1
ATOM 2316 N N . PHE A 1 285 ? -24.307 16.197 15.097 1.00 88.44 285 PHE A N 1
ATOM 2317 C CA . PHE A 1 285 ? -23.352 17.299 15.079 1.00 88.44 285 PHE A CA 1
ATOM 2318 C C . PHE A 1 285 ? -23.874 18.509 14.304 1.00 88.44 285 PHE A C 1
ATOM 2320 O O . PHE A 1 285 ? -24.319 18.414 13.158 1.00 88.44 285 PHE A O 1
ATOM 2327 N N . SER A 1 286 ? -23.729 19.675 14.918 1.00 88.50 286 SER A N 1
ATOM 2328 C CA . SER A 1 286 ? -23.803 20.956 14.233 1.00 88.50 286 SER A CA 1
ATOM 2329 C C . SER A 1 286 ? -22.595 21.156 13.311 1.00 88.50 286 SER A C 1
ATOM 2331 O O . SER A 1 286 ? -21.536 20.547 13.478 1.00 88.50 286 SER A O 1
ATOM 2333 N N . LYS A 1 287 ? -22.715 22.089 12.357 1.00 87.12 287 LYS A N 1
ATOM 2334 C CA . LYS A 1 287 ? -21.594 22.474 11.481 1.00 87.12 287 LYS A CA 1
ATOM 2335 C C . LYS A 1 287 ? -20.362 22.936 12.270 1.00 87.12 287 LYS A C 1
ATOM 2337 O O . LYS A 1 287 ? -19.244 22.622 11.875 1.00 87.12 287 LYS A O 1
ATOM 2342 N N . ASN A 1 288 ? -20.562 23.639 13.386 1.00 89.75 288 ASN A N 1
ATOM 2343 C CA . ASN A 1 288 ? -19.464 24.105 14.234 1.00 89.75 288 ASN A CA 1
ATOM 2344 C C . ASN A 1 288 ? -18.768 22.941 14.950 1.00 89.75 288 ASN A C 1
ATOM 2346 O O . ASN A 1 288 ? -17.544 22.915 14.998 1.00 89.75 288 ASN A O 1
ATOM 2350 N N . GLU A 1 289 ? -19.515 21.957 15.460 1.00 90.56 289 GLU A N 1
ATOM 2351 C CA . GLU A 1 289 ? -18.921 20.758 16.072 1.00 90.56 289 GLU A CA 1
ATOM 2352 C C . GLU A 1 289 ? -18.110 19.948 15.052 1.00 90.56 289 GLU A C 1
ATOM 2354 O O . GLU A 1 289 ? -17.002 19.518 15.364 1.00 90.56 289 GLU A O 1
ATOM 2359 N N . LEU A 1 290 ? -18.611 19.797 13.819 1.00 90.12 290 LEU A N 1
ATOM 2360 C CA . LEU A 1 290 ? -17.857 19.151 12.737 1.00 90.12 290 LEU A CA 1
ATOM 2361 C C . LEU A 1 290 ? -16.574 19.913 12.396 1.00 90.12 290 LEU A C 1
ATOM 2363 O O . LEU A 1 290 ? -15.525 19.296 12.223 1.00 90.12 290 LEU A O 1
ATOM 2367 N N . HIS A 1 291 ? -16.637 21.245 12.347 1.00 89.25 291 HIS A N 1
ATOM 2368 C CA . HIS A 1 291 ? -15.459 22.079 12.126 1.00 89.25 291 HIS A CA 1
ATOM 2369 C C . HIS A 1 291 ? -14.424 21.911 13.247 1.00 89.25 291 HIS A C 1
ATOM 2371 O O . HIS A 1 291 ? -13.248 21.722 12.954 1.00 89.25 291 HIS A O 1
ATOM 2377 N N . ILE A 1 292 ? -14.853 21.863 14.512 1.00 90.06 292 ILE A N 1
ATOM 2378 C CA . ILE A 1 292 ? -13.959 21.587 15.646 1.00 90.06 292 ILE A CA 1
ATOM 2379 C C . ILE A 1 292 ? -13.299 20.214 15.483 1.00 90.06 292 ILE A C 1
ATOM 2381 O O . ILE A 1 292 ? -12.079 20.124 15.559 1.00 90.06 292 ILE A O 1
ATOM 2385 N N . ILE A 1 293 ? -14.062 19.155 15.185 1.00 91.56 293 ILE A N 1
ATOM 2386 C CA . ILE A 1 293 ? -13.502 17.809 14.955 1.00 91.56 293 ILE A CA 1
ATOM 2387 C C . ILE A 1 293 ? -12.478 17.837 13.809 1.00 91.56 293 ILE A C 1
ATOM 2389 O O . ILE A 1 293 ? -11.415 17.232 13.915 1.00 91.56 293 ILE A O 1
ATOM 2393 N N . HIS A 1 294 ? -12.760 18.561 12.729 1.00 89.31 294 HIS A N 1
ATOM 2394 C CA . HIS A 1 294 ? -11.834 18.736 11.610 1.00 89.31 294 HIS A CA 1
ATOM 2395 C C . HIS A 1 294 ? -10.550 19.499 12.001 1.00 89.31 294 HIS A C 1
ATOM 2397 O O . HIS A 1 294 ? -9.465 19.273 11.451 1.00 89.31 294 HIS A O 1
ATOM 2403 N N . GLU A 1 295 ? -10.640 20.438 12.940 1.00 89.44 295 GLU A N 1
ATOM 2404 C CA . GLU A 1 295 ? -9.508 21.244 13.399 1.00 89.44 295 GLU A CA 1
ATOM 2405 C C . GLU A 1 295 ? -8.652 20.545 14.458 1.00 89.44 295 GLU A C 1
ATOM 2407 O O . GLU A 1 295 ? -7.422 20.643 14.416 1.00 89.44 295 GLU A O 1
ATOM 2412 N N . THR A 1 296 ? -9.273 19.792 15.362 1.00 87.94 296 THR A N 1
ATOM 2413 C CA . THR A 1 296 ? -8.613 19.255 16.559 1.00 87.94 296 THR A CA 1
ATOM 2414 C C . THR A 1 296 ? -8.611 17.730 16.639 1.00 87.94 296 THR A C 1
ATOM 2416 O O . THR A 1 296 ? -7.896 17.172 17.467 1.00 87.94 296 THR A O 1
ATOM 2419 N N . GLY A 1 297 ? -9.420 17.039 15.833 1.00 86.31 297 GLY A N 1
ATOM 2420 C CA . GLY A 1 297 ? -9.622 15.590 15.911 1.00 86.31 297 GLY A CA 1
ATOM 2421 C C . GLY A 1 297 ? -10.401 15.130 17.148 1.00 86.31 297 GLY A C 1
ATOM 2422 O O . GLY A 1 297 ? -10.544 13.925 17.368 1.00 86.31 297 GLY A O 1
ATOM 2423 N N . THR A 1 298 ? -10.890 16.059 17.978 1.00 86.19 298 THR A N 1
ATOM 2424 C CA . THR A 1 298 ? -11.503 15.739 19.273 1.00 86.19 298 THR A CA 1
ATOM 2425 C C . THR A 1 298 ? -13.015 15.635 19.180 1.00 86.19 298 THR A C 1
ATOM 2427 O O . THR A 1 298 ? -13.678 16.545 18.685 1.00 86.19 298 THR A O 1
ATOM 2430 N N . LEU A 1 299 ? -13.566 14.567 19.752 1.00 83.00 299 LEU A N 1
ATOM 2431 C CA . LEU A 1 299 ? -15.005 14.384 19.898 1.00 83.00 299 LEU A CA 1
ATOM 2432 C C . LEU A 1 299 ? -15.542 15.209 21.087 1.00 83.00 299 LEU A C 1
ATOM 2434 O O . LEU A 1 299 ? -15.018 15.055 22.196 1.00 83.00 299 LEU A O 1
ATOM 2438 N N . PRO A 1 300 ? -16.597 16.031 20.919 1.00 82.38 300 PRO A N 1
ATOM 2439 C CA . PRO A 1 300 ? -17.265 16.677 22.046 1.00 82.38 300 PRO A CA 1
ATOM 2440 C C . PRO A 1 300 ? -17.787 15.633 23.043 1.00 82.38 300 PRO A C 1
ATOM 2442 O O . PRO A 1 300 ? -18.473 14.686 22.654 1.00 82.38 300 PRO A O 1
ATOM 2445 N N . LYS A 1 301 ? -17.481 15.794 24.338 1.00 83.00 301 LYS A N 1
ATOM 2446 C CA . LYS A 1 301 ? -17.802 14.792 25.378 1.00 83.00 301 LYS A CA 1
ATOM 2447 C C . LYS A 1 301 ? -19.293 14.450 25.433 1.00 83.00 301 LYS A C 1
ATOM 2449 O O . LYS A 1 301 ? -19.652 13.283 25.545 1.00 83.00 301 LYS A O 1
ATOM 2454 N N . GLU A 1 302 ? -20.143 15.459 25.286 1.00 85.31 302 GLU A N 1
ATOM 2455 C CA . GLU A 1 302 ? -21.609 15.341 25.273 1.00 85.31 302 GLU A CA 1
ATOM 2456 C C . GLU A 1 302 ? -22.131 14.495 24.099 1.00 85.31 302 GLU A C 1
ATOM 2458 O O . GLU A 1 302 ? -23.234 13.959 24.154 1.00 85.31 302 GLU A O 1
ATOM 2463 N N . ARG A 1 303 ? -21.326 14.330 23.042 1.00 84.94 303 ARG A N 1
ATOM 2464 C CA . ARG A 1 303 ? -21.673 13.573 21.834 1.00 84.94 303 ARG A CA 1
ATOM 2465 C C . ARG A 1 303 ? -21.111 12.158 21.824 1.00 84.94 303 ARG A C 1
ATOM 2467 O O . ARG A 1 303 ? -21.409 11.414 20.889 1.00 84.94 303 ARG A O 1
ATOM 2474 N N . LEU A 1 304 ? -20.331 11.763 22.835 1.00 84.88 304 LEU A N 1
ATOM 2475 C CA . LEU A 1 304 ? -19.672 10.455 22.888 1.00 84.88 304 LEU A CA 1
ATOM 2476 C C . LEU A 1 304 ? -20.673 9.306 22.729 1.00 84.88 304 LEU A C 1
ATOM 2478 O O . LEU A 1 304 ? -20.482 8.434 21.885 1.00 84.88 304 LEU A O 1
ATOM 2482 N N . GLU A 1 305 ? -21.749 9.322 23.513 1.00 86.38 305 GLU A N 1
ATOM 2483 C CA . GLU A 1 305 ? -22.723 8.230 23.514 1.00 86.38 305 GLU A CA 1
ATOM 2484 C C . GLU A 1 305 ? -23.602 8.236 22.260 1.00 86.38 305 GLU A C 1
ATOM 2486 O O . GLU A 1 305 ? -23.824 7.194 21.644 1.00 86.38 305 GLU A O 1
ATOM 2491 N N . HIS A 1 306 ? -24.023 9.417 21.803 1.00 89.06 306 HIS A N 1
ATOM 2492 C CA . HIS A 1 306 ? -24.770 9.540 20.553 1.00 89.06 306 HIS A CA 1
ATOM 2493 C C . HIS A 1 306 ? -23.947 9.038 19.354 1.00 89.06 306 HIS A C 1
ATOM 2495 O O . HIS A 1 306 ? -24.466 8.307 18.516 1.00 89.06 306 HIS A O 1
ATOM 2501 N N . THR A 1 307 ? -22.648 9.350 19.291 1.00 87.56 307 THR A N 1
ATOM 2502 C CA . THR A 1 307 ? -21.761 8.943 18.182 1.00 87.56 307 THR A CA 1
ATOM 2503 C C . THR A 1 307 ? -21.581 7.425 18.098 1.00 87.56 307 THR A C 1
ATOM 2505 O O . THR A 1 307 ? -21.434 6.893 17.001 1.00 87.56 307 THR A O 1
ATOM 2508 N N . LYS A 1 308 ? -21.653 6.692 19.218 1.00 86.31 308 LYS A N 1
ATOM 2509 C CA . LYS A 1 308 ? -21.618 5.216 19.198 1.00 86.31 308 LYS A CA 1
ATOM 2510 C C . LYS A 1 308 ? -22.859 4.608 18.543 1.00 86.31 308 LYS A C 1
ATOM 2512 O O . LYS A 1 308 ? -22.753 3.574 17.888 1.00 86.31 308 LYS A O 1
ATOM 2517 N N . ASN A 1 309 ? -24.011 5.249 18.724 1.00 86.75 309 ASN A N 1
ATOM 2518 C CA . ASN A 1 309 ? -25.317 4.706 18.351 1.00 86.75 309 ASN A CA 1
ATOM 2519 C C . ASN A 1 309 ? -25.840 5.266 17.015 1.00 86.75 309 ASN A C 1
ATOM 2521 O O . ASN A 1 309 ? -26.565 4.590 16.286 1.00 86.75 309 ASN A O 1
ATOM 2525 N N . CYS A 1 310 ? -25.444 6.485 16.649 1.00 86.25 310 CYS A N 1
ATOM 2526 C CA . CYS A 1 310 ? -25.840 7.143 15.412 1.00 86.25 310 CYS A CA 1
ATOM 2527 C C . CYS A 1 310 ? -24.804 6.905 14.309 1.00 86.25 310 CYS A C 1
ATOM 2529 O O . CYS A 1 310 ? -23.722 7.495 14.311 1.00 86.25 310 CYS A O 1
ATOM 2531 N N . LYS A 1 311 ? -25.167 6.087 13.311 1.00 83.19 311 LYS A N 1
ATOM 2532 C CA . LYS A 1 311 ? -24.301 5.783 12.156 1.00 83.19 311 LYS A CA 1
ATOM 2533 C C . LYS A 1 311 ? -23.838 7.042 11.414 1.00 83.19 311 LYS A C 1
ATOM 2535 O O . LYS A 1 311 ? -22.698 7.078 10.962 1.00 83.19 311 LYS A O 1
ATOM 2540 N N . LYS A 1 312 ? -24.697 8.066 11.311 1.00 85.31 312 LYS A N 1
ATOM 2541 C CA . LYS A 1 312 ? -24.366 9.335 10.643 1.00 85.31 312 LYS A CA 1
ATOM 2542 C C . LYS A 1 312 ? -23.284 10.094 11.399 1.00 85.31 312 LYS A C 1
ATOM 2544 O O . LYS A 1 312 ? -22.265 10.425 10.812 1.00 85.31 312 LYS A O 1
ATOM 2549 N N . CYS A 1 313 ? -23.470 10.304 12.700 1.00 88.00 313 CYS A N 1
ATOM 2550 C CA . CYS A 1 313 ? -22.469 10.977 13.524 1.00 88.00 313 CYS A CA 1
ATOM 2551 C C . CYS A 1 313 ? -21.164 10.184 13.574 1.00 88.00 313 CYS A C 1
ATOM 2553 O O . CYS A 1 313 ? -20.099 10.779 13.486 1.00 88.00 313 CYS A O 1
ATOM 2555 N N . LYS A 1 314 ? -21.219 8.849 13.633 1.00 87.69 314 LYS A N 1
ATOM 2556 C CA . LYS A 1 314 ? -20.011 8.027 13.525 1.00 87.69 314 LYS A CA 1
ATOM 2557 C C . LYS A 1 314 ? -19.255 8.296 12.220 1.00 87.69 314 LYS A C 1
ATOM 2559 O O . LYS A 1 314 ? -18.073 8.606 12.268 1.00 87.69 314 LYS A O 1
ATOM 2564 N N . TYR A 1 315 ? -19.951 8.242 11.085 1.00 86.50 315 TYR A N 1
ATOM 2565 C CA . TYR A 1 315 ? -19.367 8.532 9.775 1.00 86.50 315 TYR A CA 1
ATOM 2566 C C . TYR A 1 315 ? -18.787 9.952 9.701 1.00 86.50 315 TYR A C 1
ATOM 2568 O O . TYR A 1 315 ? -17.625 10.124 9.341 1.00 86.50 315 TYR A O 1
ATOM 2576 N N . ASP A 1 316 ? -19.564 10.965 10.094 1.00 88.25 316 ASP A N 1
ATOM 2577 C CA . ASP A 1 316 ? -19.130 12.364 10.061 1.00 88.25 316 ASP A CA 1
ATOM 2578 C C . ASP A 1 316 ? -17.907 12.591 10.973 1.00 88.25 316 ASP A C 1
ATOM 2580 O O . ASP A 1 316 ? -16.979 13.310 10.598 1.00 88.25 316 ASP A O 1
ATOM 2584 N N . PHE A 1 317 ? -17.858 11.948 12.144 1.00 89.62 317 PHE A N 1
ATOM 2585 C CA . PHE A 1 317 ? -16.693 11.978 13.028 1.00 89.62 317 PHE A CA 1
ATOM 2586 C C . PHE A 1 317 ? -15.474 11.309 12.389 1.00 89.62 317 PHE A C 1
ATOM 2588 O O . PHE A 1 317 ? -14.412 11.927 12.341 1.00 89.62 317 PHE A O 1
ATOM 2595 N N . ASP A 1 318 ? -15.621 10.087 11.871 1.00 87.19 318 ASP A N 1
ATOM 2596 C CA . ASP A 1 318 ? -14.526 9.316 11.276 1.00 87.19 318 ASP A CA 1
ATOM 2597 C C . ASP A 1 318 ? -13.911 10.059 10.077 1.00 87.19 318 ASP A C 1
ATOM 2599 O O . ASP A 1 318 ? -12.686 10.161 9.975 1.00 87.19 318 ASP A O 1
ATOM 2603 N N . VAL A 1 319 ? -14.738 10.663 9.214 1.00 86.88 319 VAL A N 1
ATOM 2604 C CA . VAL A 1 319 ? -14.279 11.473 8.072 1.00 86.88 319 VAL A CA 1
ATOM 2605 C C . VAL A 1 319 ? -13.517 12.713 8.542 1.00 86.88 319 VAL A C 1
ATOM 2607 O O . VAL A 1 319 ? -12.379 12.929 8.126 1.00 86.88 319 VAL A O 1
ATOM 2610 N N . ASN A 1 320 ? -14.095 13.522 9.438 1.00 90.44 320 ASN A N 1
ATOM 2611 C CA . ASN A 1 320 ? -13.450 14.762 9.888 1.00 90.44 320 ASN A CA 1
ATOM 2612 C C . ASN A 1 320 ? -12.179 14.490 10.709 1.00 90.44 320 ASN A C 1
ATOM 2614 O O . ASN A 1 320 ? -11.180 15.195 10.548 1.00 90.44 320 ASN A O 1
ATOM 2618 N N . LYS A 1 321 ? -12.177 13.436 11.534 1.00 88.19 321 LYS A N 1
ATOM 2619 C CA . LYS A 1 321 ? -10.991 12.984 12.270 1.00 88.19 321 LYS A CA 1
ATOM 2620 C C . LYS A 1 321 ? -9.904 12.489 11.318 1.00 88.19 321 LYS A C 1
ATOM 2622 O O . LYS A 1 321 ? -8.739 12.826 11.515 1.00 88.19 321 LYS A O 1
ATOM 2627 N N . THR A 1 322 ? -10.260 11.742 10.273 1.00 86.25 322 THR A N 1
ATOM 2628 C CA . THR A 1 322 ? -9.299 11.299 9.250 1.00 86.25 322 THR A CA 1
ATOM 2629 C C . THR A 1 322 ? -8.648 12.499 8.567 1.00 86.25 322 THR A C 1
ATOM 2631 O O . THR A 1 322 ? -7.424 12.549 8.478 1.00 86.25 322 THR A O 1
ATOM 2634 N N . THR A 1 323 ? -9.425 13.514 8.181 1.00 86.88 323 THR A N 1
ATOM 2635 C CA . THR A 1 323 ? -8.888 14.752 7.592 1.00 86.88 323 THR A CA 1
ATOM 2636 C C . THR A 1 323 ? -7.954 15.496 8.550 1.00 86.88 323 THR A C 1
ATOM 2638 O O . THR A 1 323 ? -6.883 15.951 8.144 1.00 86.88 323 THR A O 1
ATOM 2641 N N . TYR A 1 324 ? -8.302 15.577 9.840 1.00 89.31 324 TYR A N 1
ATOM 2642 C CA . TYR A 1 324 ? -7.397 16.099 10.867 1.00 89.31 324 TYR A CA 1
ATOM 2643 C C . TYR A 1 324 ? -6.073 15.315 10.902 1.00 89.31 324 TYR A C 1
ATOM 2645 O O . TYR A 1 324 ? -5.001 15.917 10.811 1.00 89.31 324 TYR A O 1
ATOM 2653 N N . LEU A 1 325 ? -6.138 13.979 10.973 1.00 86.75 325 LEU A N 1
ATOM 2654 C CA . LEU A 1 325 ? -4.965 13.097 11.009 1.00 86.75 325 LEU A CA 1
ATOM 2655 C C . LEU A 1 325 ? -4.109 13.218 9.743 1.00 86.75 325 LEU A C 1
ATOM 2657 O O . LEU A 1 325 ? -2.885 13.166 9.828 1.00 86.75 325 LEU A O 1
ATOM 2661 N N . GLU A 1 326 ? -4.716 13.414 8.572 1.00 85.62 326 GLU A N 1
ATOM 2662 C CA . GLU A 1 326 ? -3.991 13.705 7.333 1.00 85.62 326 GLU A CA 1
ATOM 2663 C C . GLU A 1 326 ? -3.201 15.008 7.396 1.00 85.62 326 GLU A C 1
ATOM 2665 O O . GLU A 1 326 ? -2.089 15.057 6.871 1.00 85.62 326 GLU A O 1
ATOM 2670 N N . ARG A 1 327 ? -3.723 16.030 8.079 1.00 87.06 327 ARG A N 1
ATOM 2671 C CA . ARG A 1 327 ? -3.033 17.311 8.252 1.00 87.06 327 ARG A CA 1
ATOM 2672 C C . ARG A 1 327 ? -1.890 17.234 9.266 1.00 87.06 327 ARG A C 1
ATOM 2674 O O . ARG A 1 327 ? -0.822 17.777 9.004 1.00 87.06 327 ARG A O 1
ATOM 2681 N N . VAL A 1 328 ? -2.105 16.603 10.424 1.00 87.94 328 VAL A N 1
ATOM 2682 C CA . VAL A 1 328 ? -1.129 16.629 11.538 1.00 87.94 328 VAL A CA 1
ATOM 2683 C C . VAL A 1 328 ? -0.127 15.473 11.519 1.00 87.94 328 VAL A C 1
ATOM 2685 O O . VAL A 1 328 ? 0.987 15.610 12.020 1.00 87.94 328 VAL A O 1
ATOM 2688 N N . ALA A 1 329 ? -0.504 14.338 10.933 1.00 86.19 329 ALA A N 1
ATOM 2689 C CA . ALA A 1 329 ? 0.319 13.140 10.807 1.00 86.19 329 ALA A CA 1
ATOM 2690 C C . ALA A 1 329 ? 0.118 12.523 9.408 1.00 86.19 329 ALA A C 1
ATOM 2692 O O . ALA A 1 329 ? -0.485 11.451 9.271 1.00 86.19 329 ALA A O 1
ATOM 2693 N N . PRO A 1 330 ? 0.567 13.203 8.338 1.00 83.06 330 PRO A N 1
ATOM 2694 C CA . PRO A 1 330 ? 0.390 12.717 6.976 1.00 83.06 330 PRO A CA 1
ATOM 2695 C C . PRO A 1 330 ? 1.090 11.369 6.784 1.00 83.06 330 PRO A C 1
ATOM 2697 O O . PRO A 1 330 ? 2.255 11.200 7.145 1.00 83.06 330 PRO A O 1
ATOM 2700 N N . ILE A 1 331 ? 0.381 10.414 6.181 1.00 77.44 331 ILE A N 1
ATOM 2701 C CA . ILE A 1 331 ? 1.001 9.183 5.689 1.00 77.44 331 ILE A CA 1
ATOM 2702 C C . ILE A 1 331 ? 1.744 9.528 4.392 1.00 77.44 331 ILE A C 1
ATOM 2704 O O . ILE A 1 331 ? 1.145 10.168 3.520 1.00 77.44 331 ILE A O 1
ATOM 2708 N N . PRO A 1 332 ? 3.019 9.123 4.236 1.00 69.31 332 PRO A N 1
ATOM 2709 C CA . PRO A 1 332 ? 3.739 9.290 2.981 1.00 69.31 332 PRO A CA 1
ATOM 2710 C C . PRO A 1 332 ? 2.936 8.686 1.822 1.00 69.31 332 PRO A C 1
ATOM 2712 O O . PRO A 1 332 ? 2.690 7.483 1.794 1.00 69.31 332 PRO A O 1
ATOM 2715 N N . ARG A 1 333 ? 2.508 9.531 0.876 1.00 62.53 333 ARG A N 1
ATOM 2716 C CA . ARG A 1 333 ? 1.790 9.109 -0.344 1.00 62.53 333 ARG A CA 1
ATOM 2717 C C . ARG A 1 333 ? 2.733 8.687 -1.474 1.00 62.53 333 ARG A C 1
ATOM 2719 O O . ARG A 1 333 ? 2.268 8.247 -2.523 1.00 62.53 333 ARG A O 1
ATOM 2726 N N . GLU A 1 334 ? 4.044 8.848 -1.275 1.00 54.97 334 GLU A N 1
ATOM 2727 C CA . GLU A 1 334 ? 5.061 8.326 -2.187 1.00 54.97 334 GLU A CA 1
ATOM 2728 C C . GLU A 1 334 ? 4.772 6.841 -2.419 1.00 54.97 334 GLU A C 1
ATOM 2730 O O . GLU A 1 334 ? 4.596 6.090 -1.460 1.00 54.97 334 GLU A O 1
ATOM 2735 N N . HIS A 1 335 ? 4.664 6.417 -3.681 1.00 52.09 335 HIS A N 1
ATOM 2736 C CA . HIS A 1 335 ? 4.492 5.000 -3.983 1.00 52.09 335 HIS A CA 1
ATOM 2737 C C . HIS A 1 335 ? 5.632 4.238 -3.316 1.00 52.09 335 HIS A C 1
ATOM 2739 O O . HIS A 1 335 ? 6.793 4.606 -3.502 1.00 52.09 335 HIS A O 1
ATOM 2745 N N . CYS A 1 336 ? 5.295 3.197 -2.545 1.00 46.66 336 CYS A N 1
ATOM 2746 C CA . CYS A 1 336 ? 6.280 2.274 -1.999 1.00 46.66 336 CYS A CA 1
ATOM 2747 C C . CYS A 1 336 ? 7.234 1.912 -3.143 1.00 46.66 336 CYS A C 1
ATOM 2749 O O . CYS A 1 336 ? 6.766 1.357 -4.147 1.00 46.66 336 CYS A O 1
ATOM 2751 N N . PRO A 1 337 ? 8.528 2.275 -3.066 1.00 49.62 337 PRO A N 1
ATOM 2752 C CA . PRO A 1 337 ? 9.463 1.913 -4.107 1.00 49.62 337 PRO A CA 1
ATOM 2753 C C . PRO A 1 337 ? 9.613 0.408 -3.981 1.00 49.62 337 PRO A C 1
ATOM 2755 O O . PRO A 1 337 ? 10.418 -0.054 -3.185 1.00 49.62 337 PRO A O 1
ATOM 2758 N N . SER A 1 338 ? 8.789 -0.364 -4.691 1.00 45.47 338 SER A N 1
ATOM 2759 C CA . SER A 1 338 ? 8.858 -1.821 -4.678 1.00 45.47 338 SER A CA 1
ATOM 2760 C C . SER A 1 338 ? 10.332 -2.221 -4.765 1.00 45.47 338 SER A C 1
ATOM 2762 O O . SER A 1 338 ? 11.072 -1.656 -5.576 1.00 45.47 338 SER A O 1
ATOM 2764 N N . ILE A 1 339 ? 10.800 -3.127 -3.902 1.00 46.44 339 ILE A N 1
ATOM 2765 C CA . ILE A 1 339 ? 12.132 -3.711 -4.081 1.00 46.44 339 ILE A CA 1
ATOM 2766 C C . ILE A 1 339 ? 12.007 -4.545 -5.349 1.00 46.44 339 ILE A C 1
ATOM 2768 O O . ILE A 1 339 ? 11.475 -5.650 -5.326 1.00 46.44 339 ILE A O 1
ATOM 2772 N N . VAL A 1 340 ? 12.389 -3.953 -6.478 1.00 47.09 340 VAL A N 1
ATOM 2773 C CA . VAL A 1 340 ? 12.177 -4.558 -7.793 1.00 47.09 340 VAL A CA 1
ATOM 2774 C C . VAL A 1 340 ? 13.416 -5.243 -8.334 1.00 47.09 340 VAL A C 1
ATOM 2776 O O . VAL A 1 340 ? 13.440 -5.702 -9.465 1.00 47.09 340 VAL A O 1
ATOM 2779 N N . PHE A 1 341 ? 14.450 -5.407 -7.528 1.00 45.53 341 PHE A N 1
ATOM 2780 C CA . PHE A 1 341 ? 15.317 -6.545 -7.759 1.00 45.53 341 PHE A CA 1
ATOM 2781 C C . PHE A 1 341 ? 14.634 -7.705 -7.063 1.00 45.53 341 PHE A C 1
ATOM 2783 O O . PHE A 1 341 ? 14.530 -7.690 -5.837 1.00 45.53 341 PHE A O 1
ATOM 2790 N N . THR A 1 342 ? 14.123 -8.670 -7.840 1.00 43.91 342 THR A N 1
ATOM 2791 C CA . THR A 1 342 ? 13.898 -10.019 -7.319 1.00 43.91 342 THR A CA 1
ATOM 2792 C C . THR A 1 342 ? 15.084 -10.306 -6.418 1.00 43.91 342 THR A C 1
ATOM 2794 O O . THR A 1 342 ? 16.226 -10.250 -6.891 1.00 43.91 342 THR A O 1
ATOM 2797 N N . LEU A 1 343 ? 14.820 -10.450 -5.116 1.00 42.34 343 LEU A N 1
ATOM 2798 C CA . LEU A 1 343 ? 15.817 -10.868 -4.144 1.00 42.34 343 LEU A CA 1
ATOM 2799 C C . LEU A 1 343 ? 16.645 -11.950 -4.844 1.00 42.34 343 LEU A C 1
ATOM 2801 O O . LEU A 1 343 ? 16.056 -12.877 -5.410 1.00 42.34 343 LEU A O 1
ATOM 2805 N N . ASP A 1 344 ? 17.970 -11.779 -4.913 1.00 44.91 344 ASP A N 1
ATOM 2806 C CA . ASP A 1 344 ? 18.841 -12.815 -5.471 1.00 44.91 344 ASP A CA 1
ATOM 2807 C C . ASP A 1 344 ? 18.369 -14.143 -4.863 1.00 44.91 344 ASP A C 1
ATOM 2809 O O . ASP A 1 344 ? 18.103 -14.168 -3.661 1.00 44.91 344 ASP A O 1
ATOM 2813 N N . PRO A 1 345 ? 18.180 -15.240 -5.609 1.00 41.03 345 PRO A N 1
ATOM 2814 C CA . PRO A 1 345 ? 17.827 -16.515 -4.997 1.00 41.03 345 PRO A CA 1
ATOM 2815 C C . PRO A 1 345 ? 18.723 -16.857 -3.794 1.00 41.03 345 PRO A C 1
ATOM 2817 O O . PRO A 1 345 ? 18.260 -17.499 -2.855 1.00 41.03 345 PRO A O 1
ATOM 2820 N N . LYS A 1 346 ? 19.971 -16.364 -3.761 1.00 42.97 346 LYS A N 1
ATOM 2821 C CA . LYS A 1 346 ? 20.861 -16.401 -2.592 1.00 42.97 346 LYS A CA 1
ATOM 2822 C C . LYS A 1 346 ? 20.427 -15.483 -1.447 1.00 42.97 346 LYS A C 1
ATOM 2824 O O . LYS A 1 346 ? 20.511 -15.918 -0.308 1.00 42.97 346 LYS A O 1
ATOM 2829 N N . ASP A 1 347 ? 19.935 -14.278 -1.720 1.00 43.59 347 ASP A N 1
ATOM 2830 C CA . ASP A 1 347 ? 19.362 -13.345 -0.736 1.00 43.59 347 ASP A CA 1
ATOM 2831 C C . ASP A 1 347 ? 17.990 -13.815 -0.225 1.00 43.59 347 ASP A C 1
ATOM 2833 O O . ASP A 1 347 ? 17.710 -13.671 0.957 1.00 43.59 347 ASP A O 1
ATOM 2837 N N . ILE A 1 348 ? 17.157 -14.445 -1.067 1.00 41.41 348 ILE A N 1
ATOM 2838 C CA . ILE A 1 348 ? 15.933 -15.165 -0.667 1.00 41.41 348 ILE A CA 1
ATOM 2839 C C . ILE A 1 348 ? 16.316 -16.306 0.257 1.00 41.41 348 ILE A C 1
ATOM 2841 O O . ILE A 1 348 ? 15.797 -16.418 1.362 1.00 41.41 348 ILE A O 1
ATOM 2845 N N . LYS A 1 349 ? 17.257 -17.148 -0.173 1.00 39.41 349 LYS A N 1
ATOM 2846 C CA . LYS A 1 349 ? 17.701 -18.295 0.609 1.00 39.41 349 LYS A CA 1
ATOM 2847 C C . LYS A 1 349 ? 18.386 -17.854 1.896 1.00 39.41 349 LYS A C 1
ATOM 2849 O O . LYS A 1 349 ? 18.173 -18.512 2.895 1.00 39.41 349 LYS A O 1
ATOM 2854 N N . ALA A 1 350 ? 19.122 -16.743 1.916 1.00 42.09 350 ALA A N 1
ATOM 2855 C CA . ALA A 1 350 ? 19.710 -16.168 3.122 1.00 42.09 350 ALA A CA 1
ATOM 2856 C C . ALA A 1 350 ? 18.653 -15.523 4.026 1.00 42.09 350 ALA A C 1
ATOM 2858 O O . ALA A 1 350 ? 18.687 -15.738 5.228 1.00 42.09 350 ALA A O 1
ATOM 2859 N N . PHE A 1 351 ? 17.678 -14.793 3.479 1.00 37.47 351 PHE A N 1
ATOM 2860 C CA . PHE A 1 351 ? 16.561 -14.222 4.233 1.00 37.47 351 PHE A CA 1
ATOM 2861 C C . PHE A 1 351 ? 15.702 -15.319 4.867 1.00 37.47 351 PHE A C 1
ATOM 2863 O O . PHE A 1 351 ? 15.438 -15.276 6.064 1.00 37.47 351 PHE A O 1
ATOM 2870 N N . TYR A 1 352 ? 15.330 -16.346 4.100 1.00 38.69 352 TYR A N 1
ATOM 2871 C CA . TYR A 1 352 ? 14.580 -17.495 4.598 1.00 38.69 352 TYR A CA 1
ATOM 2872 C C . TYR A 1 352 ? 15.430 -18.448 5.437 1.00 38.69 352 TYR A C 1
ATOM 2874 O O . TYR A 1 352 ? 14.875 -19.049 6.340 1.00 38.69 352 TYR A O 1
ATOM 2882 N N . ALA A 1 353 ? 16.743 -18.575 5.215 1.00 40.78 353 ALA A N 1
ATOM 2883 C CA . ALA A 1 353 ? 17.630 -19.333 6.102 1.00 40.78 353 ALA A CA 1
ATOM 2884 C C . ALA A 1 353 ? 17.806 -18.619 7.437 1.00 40.78 353 ALA A C 1
ATOM 2886 O O . ALA A 1 353 ? 17.738 -19.272 8.464 1.00 40.78 353 ALA A O 1
ATOM 2887 N N . ARG A 1 354 ? 17.933 -17.289 7.439 1.00 38.00 354 ARG A N 1
ATOM 2888 C CA . ARG A 1 354 ? 17.996 -16.477 8.658 1.00 38.00 354 ARG A CA 1
ATOM 2889 C C . ARG A 1 354 ? 16.652 -16.479 9.383 1.00 38.00 354 ARG A C 1
ATOM 2891 O O . ARG A 1 354 ? 16.616 -16.635 10.593 1.00 38.00 354 ARG A O 1
ATOM 2898 N N . LYS A 1 355 ? 15.538 -16.415 8.645 1.00 34.75 355 LYS A N 1
ATOM 2899 C CA . LYS A 1 355 ? 14.187 -16.635 9.182 1.00 34.75 355 LYS A CA 1
ATOM 2900 C C . LYS A 1 355 ? 14.022 -18.064 9.716 1.00 34.75 355 LYS A C 1
ATOM 2902 O O . LYS A 1 355 ? 13.440 -18.237 10.769 1.00 34.75 355 LYS A O 1
ATOM 2907 N N . ALA A 1 356 ? 14.550 -19.079 9.036 1.00 37.16 356 ALA A N 1
ATOM 2908 C CA . ALA A 1 356 ? 14.492 -20.473 9.470 1.00 37.16 356 ALA A CA 1
ATOM 2909 C C . ALA A 1 356 ? 15.423 -20.765 10.654 1.00 37.16 356 ALA A C 1
ATOM 2911 O O . ALA A 1 356 ? 15.072 -21.592 11.476 1.00 37.16 356 ALA A O 1
ATOM 2912 N N . GLU A 1 357 ? 16.574 -20.101 10.778 1.00 39.84 357 GLU A N 1
ATOM 2913 C CA . GLU A 1 357 ? 17.422 -20.135 11.977 1.00 39.84 357 GLU A CA 1
ATOM 2914 C C . GLU A 1 357 ? 16.716 -19.472 13.159 1.00 39.84 357 GLU A C 1
ATOM 2916 O O . GLU A 1 357 ? 16.691 -20.045 14.243 1.00 39.84 357 GLU A O 1
ATOM 2921 N N . LEU A 1 358 ? 16.069 -18.323 12.936 1.00 36.28 358 LEU A N 1
ATOM 2922 C CA . LEU A 1 358 ? 15.238 -17.651 13.941 1.00 36.28 358 LEU A CA 1
ATOM 2923 C C . LEU A 1 358 ? 13.989 -18.463 14.334 1.00 36.28 358 LEU A C 1
ATOM 2925 O O . LEU A 1 358 ? 13.459 -18.257 15.416 1.00 36.28 358 LEU A O 1
ATOM 2929 N N . LEU A 1 359 ? 13.526 -19.376 13.472 1.00 34.31 359 LEU A N 1
ATOM 2930 C CA . LEU A 1 359 ? 12.372 -20.261 13.701 1.00 34.31 359 LEU A CA 1
ATOM 2931 C C . LEU A 1 359 ? 12.760 -21.694 14.122 1.00 34.31 359 LEU A C 1
ATOM 2933 O O . LEU A 1 359 ? 11.878 -22.529 14.305 1.00 34.31 359 LEU A O 1
ATOM 2937 N N . LYS A 1 360 ? 14.058 -22.005 14.236 1.00 34.41 360 LYS A N 1
ATOM 2938 C CA . LYS A 1 360 ? 14.588 -23.304 14.703 1.00 34.41 360 LYS A CA 1
ATOM 2939 C C . LYS A 1 360 ? 15.056 -23.265 16.168 1.00 34.41 360 LYS A C 1
ATOM 2941 O O . LYS A 1 360 ? 15.712 -24.203 16.620 1.00 34.41 360 LYS A O 1
ATOM 2946 N N . LEU A 1 361 ? 14.721 -22.200 16.895 1.00 37.19 361 LEU A N 1
ATOM 2947 C CA . LEU A 1 361 ? 14.921 -22.005 18.336 1.00 37.19 361 LEU A CA 1
ATOM 2948 C C . LEU A 1 361 ? 13.586 -21.695 19.013 1.00 37.19 361 LEU A C 1
ATOM 2950 O O . LEU A 1 361 ? 13.595 -21.714 20.272 1.00 37.19 361 LEU A O 1
#

Radius of gyration: 30.12 Å; chains: 1; bounding box: 64×59×94 Å

Organism: NCBI:txid1802286

Secondary structure (DSSP, 8-state):
-HHHHHHHHHHHHHHHHHHS--EEEEEEEEEEEEEEEEE-TTS-EEEEEEEES--HHHHHTTTTTT--TT---EEEEETTSEE--S----TT-EEEEEEEE-TTS-EEEEEEEE--HHHHHHHHHHHHHHHHHHHHHHHHHHHHHHHHTS-HHHHHHHHHHHHHHHHHHHH---HHHHHHTTHHHH-HHHHHHHHHHHHHHHHHTSPPPHHHHHHHHHHHHHHHHHTS-SS-PPPHHHHHHHHHHS---HHHHHHHHH-HHHHHHHHHHHHHHHHHHSPPPTTSPPHHHHHHHHHH-PPPGGGHHHHHH-HHHHHHHHHHHHHHHHHHS----S------S---HHHHHHHHHHHHHHT--

Sequence (361 aa):
MAFLISAVILVVLIFLLKYLPVKSGVLIEGVFKKMECGSDFNGRESTAYWFENYCKDCFERRNFENNSIYGKCLATVPTRAWNRSTFIPEAGDSIKIIARKNIFGTIKIYKIVKTDFLETYRPKQRALYEEHFRKLGEALDKRGALEKGMSVEEYRESKREETIRYAMEELGMSREEVIKNGMHEWGYGSIHNEARRRKLIAELGREATHEDVLEEDRKIMQKVASNYPNQECLEPYEIEEYGETGTLPENRLLHLNGCTSCYIQASINRNNWVLTHTPPGPECFSKNELHIIHETGTLPKERLEHTKNCKKCKYDFDVNKTTYLERVAPIPREHCPSIVFTLDPKDIKAFYARKAELLKL